Protein AF-A0A3B8SVT4-F1 (afdb_monomer)

Secondary structure (DSSP, 8-state):
--HHHHHHHHHHHHHHHHHHHHHHHHHTSS----SS---S-----------PPPPHHHHHHHHHHHHHHGGGGGG-S-EETTT--HHHHHHHHHTTS-TTT-SEEEHHHHHHHHHHHHS-------EE-SSSTT-EEEEEETTTTEEEE-GGGTT-GGGGS--EEEEEEEEEEEEETTEEEEEEEEEEEE--TTS----EEESSHHHHHHT-SEEEE----TTS-HHHHHHH--HHHHHHHS-GGGS-EEEEEEEE-TTSPEEEEEEEE-

Mean predicted aligned error: 13.4 Å

Nearest PDB structures (foldseek):
  6w3f-assembly2_B  TM=4.777E-01  e=7.513E-02  synthetic construct
  3rob-assembly2_D  TM=5.060E-01  e=7.966E-02  Planctopirus limnophila DSM 3776
  2bng-assembly1_B  TM=4.291E-01  e=3.949E-02  Mycobacterium tuberculosis H37Rv
  2chc-assembly1_A  TM=7.066E-01  e=7.349E-01  Mycobacterium tuberculosis H37Rv
  2bng-assembly1_C-2  TM=3.902E-01  e=6.304E-02  Mycobacterium tuberculosis H37Rv

Solvent-accessible surface area (backbone atoms only — not comparable to full-atom values): 16108 Å² total; per-residue (Å²): 134,62,75,69,58,58,54,52,56,51,53,53,53,53,52,54,50,53,53,58,53,52,57,55,55,59,72,64,63,81,77,71,88,76,83,87,92,82,83,88,78,88,70,84,74,77,79,81,74,76,75,59,85,74,52,69,72,58,50,53,54,50,49,53,51,53,61,61,51,39,59,58,50,76,70,74,65,71,42,39,61,84,71,55,49,65,64,55,50,51,59,47,34,48,78,77,50,67,82,88,76,59,68,52,49,47,47,67,60,42,30,53,47,30,32,60,43,53,69,39,78,74,75,90,63,65,39,66,37,88,84,43,87,97,42,45,38,27,45,49,39,78,90,80,43,29,36,30,59,32,70,92,60,74,70,50,60,71,78,54,53,82,54,49,54,65,52,80,43,81,77,46,71,45,64,63,89,51,38,36,41,36,36,28,36,46,36,19,16,52,49,69,67,97,54,88,59,71,48,53,29,7,48,36,64,67,27,26,75,67,76,35,72,69,74,52,68,58,85,70,58,95,83,56,57,72,73,59,51,52,77,72,52,56,64,66,60,61,51,70,72,56,58,70,91,79,37,43,52,35,36,42,32,31,38,48,47,100,85,74,45,60,25,46,45,34,43,41,71,103

Foldseek 3Di:
DDPVVVVVVVVVVVVVVVVVVVVVVVVVPVPDPDDDDDDDDDPDDPPPQPFDDDDPVVVVQVVVLVQLCLLLQVVVAWDWLVRDDLLSLQLSLQVVVDLPDDLKDALVSSQVVCCQAAVDRHADDFHCQPPDPPDTQWHADPVRRMTGGDVVVPRCHSVSRFRKDKDWDWPDWGDDPQKIKTKIWMWTATQDPPPRDGFWTAQGPVCNVVVHHTQDGQDDDPPDDRVVSVVVDPVNVSVVPDDPVSHWIKMWMWGQDPVRGTYTTIIDTD

Sequence (270 aa):
MNKKGIIITIIIAILCLAIGFGSSYMFLKDNKCTTKECEAKEAGKPSVSNEKEVSETDYEQLLDKINHMSTLEYLNKNFSVNDLSNLDMINFALDFIDEKYDEEFSLDRVNEITKKYFGKEITGEDVPCPECVDVKLFLYDKDKKVFKNNEEHGGHGISGLRKPNIINRIIKIQNDGNKYTVLVKKAFCVLGGHTGYCTAYHKSYDDALNGNNTLFDIELDENEELDEAYEYYHPETEFNIISNDNLNTYTYTFEKNDNNEFIFSSYTFK

pLDDT: mean 78.08, std 19.6, range [29.22, 97.81]

Radius of gyration: 27.78 Å; Cα contacts (8 Å, |Δi|>4): 376; chains: 1; bounding box: 63×52×93 Å

Structure (mmCIF, N/CA/C/O backbone):
data_AF-A0A3B8SVT4-F1
#
_entry.id   AF-A0A3B8SVT4-F1
#
loop_
_atom_site.group_PDB
_atom_site.id
_atom_site.type_symbol
_atom_site.label_atom_id
_atom_site.label_alt_id
_atom_site.label_comp_id
_atom_site.label_asym_id
_atom_site.label_entity_id
_atom_site.label_seq_id
_atom_site.pdbx_PDB_ins_code
_atom_site.Cartn_x
_atom_site.Cartn_y
_atom_site.Cartn_z
_atom_site.occupancy
_atom_site.B_iso_or_equiv
_atom_site.auth_seq_id
_atom_site.auth_comp_id
_atom_site.auth_asym_id
_atom_site.auth_atom_id
_atom_site.pdbx_PDB_model_num
ATOM 1 N N . MET A 1 1 ? 1.837 27.414 68.599 1.00 56.53 1 MET A N 1
ATOM 2 C CA . MET A 1 1 ? 0.603 27.417 67.777 1.00 56.53 1 MET A CA 1
ATOM 3 C C . MET A 1 1 ? -0.601 27.694 68.661 1.00 56.53 1 MET A C 1
ATOM 5 O O . MET A 1 1 ? -0.711 27.114 69.734 1.00 56.53 1 MET A O 1
ATOM 9 N N . ASN A 1 2 ? -1.459 28.627 68.250 1.00 58.41 2 ASN A N 1
ATOM 10 C CA . ASN A 1 2 ? -2.577 29.113 69.057 1.00 58.41 2 ASN A CA 1
ATOM 11 C C . ASN A 1 2 ? -3.697 28.052 69.093 1.00 58.41 2 ASN A C 1
ATOM 13 O O . ASN A 1 2 ? -4.144 27.618 68.032 1.00 58.41 2 ASN A O 1
ATOM 17 N N . LYS A 1 3 ? -4.152 27.622 70.282 1.00 55.16 3 LYS A N 1
ATOM 18 C CA . LYS A 1 3 ? -5.129 26.516 70.448 1.00 55.16 3 LYS A CA 1
ATOM 19 C C . LYS A 1 3 ? -6.422 26.717 69.641 1.00 55.16 3 LYS A C 1
ATOM 21 O O . LYS A 1 3 ? -7.039 25.745 69.225 1.00 55.16 3 LYS A O 1
ATOM 26 N N . LYS A 1 4 ? -6.795 27.971 69.363 1.00 58.41 4 LYS A N 1
ATOM 27 C CA . LYS A 1 4 ? -7.956 28.324 68.530 1.00 58.41 4 LYS A CA 1
ATOM 28 C C . LYS A 1 4 ? -7.768 27.998 67.039 1.00 58.41 4 LYS A C 1
ATOM 30 O O . LYS A 1 4 ? -8.739 27.642 66.386 1.00 58.41 4 LYS A O 1
ATOM 35 N N . GLY A 1 5 ? -6.541 28.063 66.516 1.00 58.62 5 GLY A N 1
ATOM 36 C CA . GLY A 1 5 ? -6.251 27.747 65.111 1.00 58.62 5 GLY A CA 1
ATOM 37 C C . GLY A 1 5 ? -6.378 26.255 64.807 1.00 58.62 5 GLY A C 1
ATOM 38 O O . GLY A 1 5 ? -6.950 25.886 63.792 1.00 58.62 5 GLY A O 1
ATOM 39 N N . ILE A 1 6 ? -5.944 25.400 65.739 1.00 67.81 6 ILE A N 1
ATOM 40 C CA . ILE A 1 6 ? -6.017 23.937 65.597 1.00 67.81 6 ILE A CA 1
ATOM 41 C C . ILE A 1 6 ? -7.478 23.462 65.535 1.00 67.81 6 ILE A C 1
ATOM 43 O O . ILE A 1 6 ? -7.816 22.604 64.727 1.00 67.81 6 ILE A O 1
ATOM 47 N N . ILE A 1 7 ? -8.362 24.058 66.341 1.00 70.00 7 ILE A N 1
ATOM 48 C CA . ILE A 1 7 ? -9.788 23.696 66.371 1.00 70.00 7 ILE A CA 1
ATOM 49 C C . ILE A 1 7 ? -10.476 24.046 65.043 1.00 70.00 7 ILE A C 1
ATOM 51 O O . ILE A 1 7 ? -11.251 23.244 64.529 1.00 70.00 7 ILE A O 1
ATOM 55 N N . ILE A 1 8 ? -10.161 25.202 64.452 1.00 72.56 8 ILE A N 1
ATOM 56 C CA . ILE A 1 8 ? -10.744 25.624 63.169 1.00 72.56 8 ILE A CA 1
ATOM 57 C C . ILE A 1 8 ? -10.289 24.697 62.034 1.00 72.56 8 ILE A C 1
ATOM 59 O O . ILE A 1 8 ? -11.111 24.276 61.224 1.00 72.56 8 ILE A O 1
ATOM 63 N N . THR A 1 9 ? -9.011 24.309 62.009 1.00 70.50 9 THR A N 1
ATOM 64 C CA . THR A 1 9 ? -8.492 23.372 61.001 1.00 70.50 9 THR A CA 1
ATOM 65 C C . THR A 1 9 ? -9.149 21.993 61.103 1.00 70.50 9 THR A C 1
ATOM 67 O O . THR A 1 9 ? -9.484 21.403 60.078 1.00 70.50 9 THR A O 1
ATOM 70 N N . ILE A 1 10 ? -9.406 21.499 62.320 1.00 73.69 10 ILE A N 1
ATOM 71 C CA . ILE A 1 10 ? -10.102 20.219 62.533 1.00 73.69 10 ILE A CA 1
ATOM 72 C C . ILE A 1 10 ? -11.560 20.295 62.054 1.00 73.69 10 ILE A C 1
ATOM 74 O O . ILE A 1 10 ? -12.032 19.372 61.396 1.00 73.69 10 ILE A O 1
ATOM 78 N N . ILE A 1 11 ? -12.266 21.399 62.321 1.00 74.94 11 ILE A N 1
ATOM 79 C CA . ILE A 1 11 ? -13.656 21.585 61.868 1.00 74.94 11 ILE A CA 1
ATOM 80 C C . ILE A 1 11 ? -13.739 21.614 60.335 1.00 74.94 11 ILE A C 1
ATOM 82 O O . ILE A 1 11 ? -14.615 20.968 59.762 1.00 74.94 11 ILE A O 1
ATOM 86 N N . ILE A 1 12 ? -12.805 22.299 59.665 1.00 75.12 12 ILE A N 1
ATOM 87 C CA . ILE A 1 12 ? -12.743 22.342 58.195 1.00 75.12 12 ILE A CA 1
ATOM 88 C C . ILE A 1 12 ? -12.459 20.947 57.620 1.00 75.12 12 ILE A C 1
ATOM 90 O O . ILE A 1 12 ? -13.123 20.534 56.672 1.00 75.12 12 ILE A O 1
ATOM 94 N N . ALA A 1 13 ? -11.543 20.182 58.222 1.00 72.19 13 ALA A N 1
ATOM 95 C CA . ALA A 1 13 ? -11.241 18.821 57.777 1.00 72.19 13 ALA A CA 1
ATOM 96 C C . ALA A 1 13 ? -12.452 17.874 57.904 1.00 72.19 13 ALA A C 1
ATOM 98 O O . ALA A 1 13 ? -12.717 17.090 56.992 1.00 72.19 13 ALA A O 1
ATOM 99 N N . ILE A 1 14 ? -13.225 17.979 58.992 1.00 75.31 14 ILE A N 1
ATOM 100 C CA . ILE A 1 14 ? -14.449 17.182 59.193 1.00 75.31 14 ILE A CA 1
ATOM 101 C C . ILE A 1 14 ? -15.530 17.562 58.167 1.00 75.31 14 ILE A C 1
ATOM 103 O O . ILE A 1 14 ? -16.188 16.677 57.620 1.00 75.31 14 ILE A O 1
ATOM 107 N N . LEU A 1 15 ? -15.687 18.853 57.856 1.00 71.56 15 LEU A N 1
ATOM 108 C CA . LEU A 1 15 ? -16.622 19.331 56.829 1.00 71.56 15 LEU A CA 1
ATOM 109 C C . LEU A 1 15 ? -16.249 18.835 55.424 1.00 71.56 15 LEU A C 1
ATOM 111 O O . LEU A 1 15 ? -17.123 18.363 54.699 1.00 71.56 15 LEU A O 1
ATOM 115 N N . CYS A 1 16 ? -14.965 18.863 55.055 1.00 70.50 16 CYS A N 1
ATOM 116 C CA . CYS A 1 16 ? -14.503 18.343 53.764 1.00 70.50 16 CYS A CA 1
ATOM 117 C C . CYS A 1 16 ? -14.720 16.825 53.635 1.00 70.50 16 CYS A C 1
ATOM 119 O O . CYS A 1 16 ? -15.135 16.353 52.577 1.00 70.50 16 CYS A O 1
ATOM 121 N N . LEU A 1 17 ? -14.510 16.062 54.716 1.00 66.94 17 LEU A N 1
ATOM 122 C CA . LEU A 1 17 ? -14.791 14.623 54.734 1.00 66.94 17 LEU A CA 1
ATOM 123 C C . LEU A 1 17 ? -16.296 14.334 54.608 1.00 66.94 17 LEU A C 1
ATOM 125 O O . LEU A 1 17 ? -16.682 13.453 53.843 1.00 66.94 17 LEU A O 1
ATOM 129 N N . ALA A 1 18 ? -17.160 15.100 55.281 1.00 65.06 18 ALA A N 1
ATOM 130 C CA . ALA A 1 18 ? -18.611 14.928 55.181 1.00 65.06 18 ALA A CA 1
ATOM 131 C C . ALA A 1 18 ? -19.148 15.201 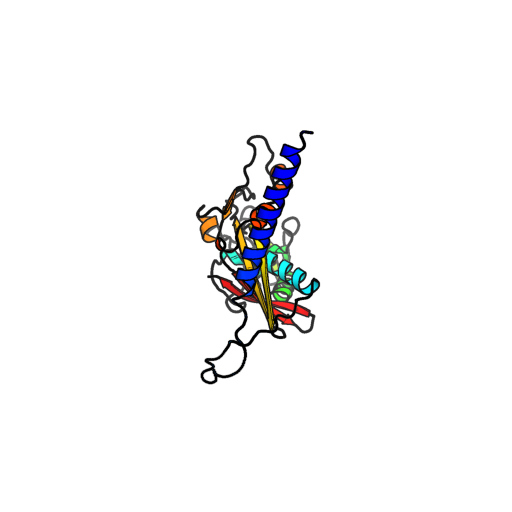53.761 1.00 65.06 18 ALA A C 1
ATOM 133 O O . ALA A 1 18 ? -20.024 14.477 53.285 1.00 65.06 18 ALA A O 1
ATOM 134 N N . ILE A 1 19 ? -18.589 16.195 53.058 1.00 62.44 19 ILE A N 1
ATOM 135 C CA . ILE A 1 19 ? -18.958 16.506 51.667 1.00 62.44 19 ILE A CA 1
ATOM 136 C C . ILE A 1 19 ? -18.479 15.398 50.712 1.00 62.44 19 ILE A C 1
ATOM 138 O O . ILE A 1 19 ? -19.246 14.986 49.844 1.00 62.44 19 ILE A O 1
ATOM 142 N N . GLY A 1 20 ? -17.270 14.853 50.910 1.00 55.62 20 GLY A N 1
ATOM 143 C CA . GLY A 1 20 ? -16.737 13.748 50.096 1.00 55.62 20 GLY A CA 1
ATOM 144 C C . GLY A 1 20 ? -17.499 12.423 50.251 1.00 55.62 20 GLY A C 1
ATOM 145 O O . GLY A 1 20 ? -17.712 11.702 49.272 1.00 55.62 20 GLY A O 1
ATOM 146 N N . PHE A 1 21 ? -17.978 12.109 51.461 1.00 54.84 21 PHE A N 1
ATOM 147 C CA . PHE A 1 21 ? -18.832 10.934 51.683 1.00 54.84 21 PHE A CA 1
ATOM 148 C C . PHE A 1 21 ? -20.260 11.131 51.141 1.00 54.84 21 PHE A C 1
ATOM 150 O O . PHE A 1 21 ? -20.857 10.174 50.646 1.00 54.84 21 PHE A O 1
ATOM 157 N N . GLY A 1 22 ? -20.800 12.356 51.172 1.00 50.94 22 GLY A N 1
ATOM 158 C CA . GLY A 1 22 ? -22.134 12.668 50.642 1.00 50.94 22 GLY A CA 1
ATOM 159 C C . GLY A 1 22 ? -22.242 12.543 49.117 1.00 50.94 22 GLY A C 1
ATOM 160 O O . GLY A 1 22 ? -23.213 11.973 48.616 1.00 50.94 22 GLY A O 1
ATOM 161 N N . SER A 1 23 ? -21.231 13.004 48.374 1.00 50.69 23 SER A N 1
ATOM 162 C CA . SER A 1 23 ? -21.189 12.895 46.906 1.00 50.69 23 SER A CA 1
ATOM 163 C C . SER A 1 23 ? -20.940 11.461 46.422 1.00 50.69 23 SER A C 1
ATOM 165 O O . SER A 1 23 ? -21.530 11.039 45.427 1.00 50.69 23 SER A O 1
ATOM 167 N N . SER A 1 24 ? -20.173 10.668 47.176 1.00 49.00 24 SER A N 1
ATOM 168 C CA . SER A 1 24 ? -19.961 9.239 46.890 1.00 49.00 24 SER A CA 1
ATOM 169 C C . SER A 1 24 ? -21.221 8.391 47.136 1.00 49.00 24 SER A C 1
ATOM 171 O O . SER A 1 24 ? -21.470 7.422 46.419 1.00 49.00 24 SER A O 1
ATOM 173 N N . TYR A 1 25 ? -22.059 8.763 48.114 1.00 47.91 25 TYR A N 1
ATOM 174 C CA . TYR A 1 25 ? -23.310 8.049 48.404 1.00 47.91 25 TYR A CA 1
ATOM 175 C C . TYR A 1 25 ? -24.417 8.336 47.375 1.00 47.91 25 TYR A C 1
ATOM 177 O O . TYR A 1 25 ? -25.255 7.468 47.132 1.00 47.91 25 TYR A O 1
ATOM 185 N N . MET A 1 26 ? -24.420 9.514 46.733 1.00 45.81 26 MET A N 1
ATOM 186 C CA . MET A 1 26 ? -25.363 9.807 45.643 1.00 45.81 26 MET A CA 1
ATOM 187 C C . MET A 1 26 ? -24.977 9.136 44.317 1.00 45.81 26 MET A C 1
ATOM 189 O O . MET A 1 26 ? -25.870 8.687 43.609 1.00 45.81 26 MET A O 1
ATOM 193 N N . PHE A 1 27 ? -23.686 8.936 44.026 1.00 47.69 27 PHE A N 1
ATOM 194 C CA . PHE A 1 27 ? -23.257 8.197 42.825 1.00 47.69 27 PHE A CA 1
ATOM 195 C C . PHE A 1 27 ? -23.479 6.675 42.905 1.00 47.69 27 PHE A C 1
ATOM 197 O O . PHE A 1 27 ? -23.570 6.007 41.878 1.00 47.69 27 PHE A O 1
ATOM 204 N N . LEU A 1 28 ? -23.617 6.113 44.110 1.00 44.88 28 LEU A N 1
ATOM 205 C CA . LEU A 1 28 ? -23.892 4.683 44.314 1.00 44.88 28 LEU A CA 1
ATOM 206 C C . LEU A 1 28 ?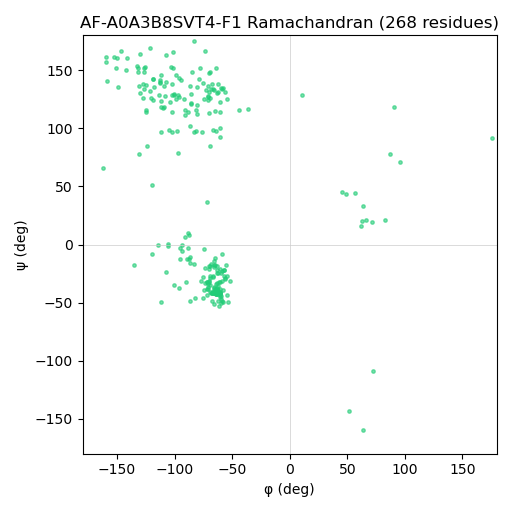 -25.389 4.349 44.460 1.00 44.88 28 LEU A C 1
ATOM 208 O O . LEU A 1 28 ? -25.733 3.174 44.614 1.00 44.88 28 LEU A O 1
ATOM 212 N N . LYS A 1 29 ? -26.291 5.342 44.407 1.00 41.81 29 LYS A N 1
ATOM 213 C CA . LYS A 1 29 ? -27.736 5.122 44.605 1.00 41.81 29 LYS A CA 1
ATOM 214 C C . LYS A 1 29 ? -28.546 4.941 43.313 1.00 41.81 29 LYS A C 1
ATOM 216 O O . LYS A 1 29 ? -29.651 4.415 43.400 1.00 41.81 29 LYS A O 1
ATOM 221 N N . ASP A 1 30 ? -27.977 5.233 42.143 1.00 39.78 30 ASP A N 1
ATOM 222 C CA . ASP A 1 30 ? -28.659 5.058 40.845 1.00 39.78 30 ASP A CA 1
ATOM 223 C C . ASP A 1 30 ? -28.434 3.686 40.178 1.00 39.78 30 ASP A C 1
ATOM 225 O O . ASP A 1 30 ? -28.930 3.439 39.084 1.00 39.78 30 ASP A O 1
ATOM 229 N N . ASN A 1 31 ? -27.773 2.736 40.852 1.00 42.00 31 ASN A N 1
ATOM 230 C CA . ASN A 1 31 ? -27.542 1.381 40.327 1.00 42.00 31 ASN A CA 1
ATOM 231 C C . ASN A 1 31 ? -28.164 0.270 41.188 1.00 42.00 31 ASN A C 1
ATOM 233 O O . ASN A 1 31 ? -27.525 -0.724 41.535 1.00 42.00 31 ASN A O 1
ATOM 237 N N . LYS A 1 32 ? -29.454 0.405 41.515 1.00 35.91 32 LYS A N 1
ATOM 238 C CA . LYS A 1 32 ? -30.266 -0.726 41.994 1.00 35.91 32 LYS A CA 1
ATOM 239 C C . LYS A 1 32 ? -31.590 -0.819 41.245 1.00 35.91 32 LYS A C 1
ATOM 241 O O . LYS A 1 32 ? -32.645 -0.491 41.774 1.00 35.91 32 LYS A O 1
ATOM 246 N N . CYS A 1 33 ? -31.527 -1.352 40.027 1.00 31.84 33 CYS A N 1
ATOM 247 C CA . CYS A 1 33 ? -32.665 -2.044 39.438 1.00 31.84 33 CYS A CA 1
ATOM 248 C C . CYS A 1 33 ? -32.761 -3.429 40.103 1.00 31.84 33 CYS A C 1
ATOM 250 O O . CYS A 1 33 ? -32.018 -4.356 39.781 1.00 31.84 33 CYS A O 1
ATOM 252 N N . THR A 1 34 ? -33.612 -3.541 41.120 1.00 35.94 34 THR A N 1
ATOM 253 C CA . THR A 1 34 ? -33.954 -4.811 41.766 1.00 35.94 34 THR A CA 1
ATOM 254 C C . THR A 1 34 ? -34.994 -5.559 40.938 1.00 35.94 34 THR A C 1
ATOM 256 O O . THR A 1 34 ? -36.132 -5.127 40.832 1.00 35.94 34 THR A O 1
ATOM 259 N N . THR A 1 35 ? -34.553 -6.680 40.370 1.00 41.66 35 THR A N 1
ATOM 260 C CA . THR A 1 35 ? -35.272 -7.927 40.052 1.00 41.66 35 THR A CA 1
ATOM 261 C C . THR A 1 35 ? -36.807 -7.972 40.151 1.00 41.66 35 THR A C 1
ATOM 263 O O . THR A 1 35 ? -37.360 -7.839 41.242 1.00 41.66 35 THR A O 1
ATOM 266 N N . LYS A 1 36 ? -37.383 -8.464 39.038 1.00 43.16 36 LYS A N 1
ATOM 267 C CA . LYS A 1 36 ? -38.742 -8.982 38.759 1.00 43.16 36 LYS A CA 1
ATOM 268 C C . LYS A 1 36 ? -39.764 -7.943 38.277 1.00 43.16 36 LYS A C 1
ATOM 270 O O . LYS A 1 36 ? -40.124 -7.052 39.022 1.00 43.16 36 LYS A O 1
ATOM 275 N N . GLU A 1 37 ? -40.255 -8.179 37.052 1.00 36.03 37 GLU A N 1
ATOM 276 C CA . GLU A 1 37 ? -41.288 -7.445 36.286 1.00 36.03 37 GLU A CA 1
ATOM 277 C C . GLU A 1 37 ? -40.774 -6.399 35.287 1.00 36.03 37 GLU A C 1
ATOM 279 O O . GLU A 1 37 ? -40.951 -5.203 35.462 1.00 36.03 37 GLU A O 1
ATOM 284 N N . CYS A 1 38 ? -40.172 -6.882 34.196 1.00 34.75 38 CYS A N 1
ATOM 285 C CA . CYS A 1 38 ? -40.200 -6.265 32.861 1.00 34.75 38 CYS A CA 1
ATOM 286 C C . CYS A 1 38 ? -39.781 -7.342 31.845 1.00 34.75 38 CYS A C 1
ATOM 288 O O . CYS A 1 38 ? -38.710 -7.288 31.246 1.00 34.75 38 CYS A O 1
ATOM 290 N N . GLU A 1 39 ? -40.602 -8.383 31.702 1.00 35.53 39 GLU A N 1
ATOM 291 C CA . GLU A 1 39 ? -40.574 -9.196 30.486 1.00 35.53 39 GLU A CA 1
ATOM 292 C C . GLU A 1 39 ? -41.312 -8.449 29.362 1.00 35.53 39 GLU A C 1
ATOM 294 O O . GLU A 1 39 ? -42.255 -7.701 29.616 1.00 35.53 39 GLU A O 1
ATOM 299 N N . ALA A 1 40 ? -40.890 -8.730 28.126 1.00 35.53 40 ALA A N 1
ATOM 300 C CA . ALA A 1 40 ? -41.459 -8.319 26.838 1.00 35.53 40 ALA A CA 1
ATOM 301 C C . ALA A 1 40 ? -41.014 -6.959 26.255 1.00 35.53 40 ALA A C 1
ATOM 303 O O . ALA A 1 40 ? -41.781 -6.001 26.178 1.00 35.53 40 ALA A O 1
ATOM 304 N N . LYS A 1 41 ? -39.810 -6.935 25.667 1.00 35.91 41 LYS A N 1
ATOM 305 C CA . LYS A 1 41 ? -39.608 -7.035 24.200 1.00 35.91 41 LYS A CA 1
ATOM 306 C C . LYS A 1 41 ? -38.116 -6.866 23.885 1.00 35.91 41 LYS A C 1
ATOM 308 O O . LYS A 1 41 ? -37.631 -5.756 23.687 1.00 35.91 41 LYS A O 1
ATOM 313 N N . GLU A 1 42 ? -37.393 -7.983 23.833 1.00 32.56 42 GLU A N 1
ATOM 314 C CA . GLU A 1 42 ? -36.059 -8.031 23.232 1.00 32.56 42 GLU A CA 1
ATOM 315 C C . GLU A 1 42 ? -36.181 -7.779 21.722 1.00 32.56 42 GLU A C 1
ATOM 317 O O . GLU A 1 42 ? -36.521 -8.665 20.941 1.00 32.56 42 GLU A O 1
ATOM 322 N N . ALA A 1 43 ? -35.925 -6.538 21.312 1.00 31.55 43 ALA A N 1
ATOM 323 C CA . ALA A 1 43 ? -35.356 -6.269 20.002 1.00 31.55 43 ALA A CA 1
ATOM 324 C C . ALA A 1 43 ? -33.886 -6.709 20.049 1.00 31.55 43 ALA A C 1
ATOM 326 O O . ALA A 1 43 ? -33.190 -6.423 21.025 1.00 31.55 43 ALA A O 1
ATOM 327 N N . GLY A 1 44 ? -33.450 -7.448 19.027 1.00 31.36 44 GLY A N 1
ATOM 328 C CA . GLY A 1 44 ? -32.162 -8.134 18.976 1.00 31.36 44 GLY A CA 1
ATOM 329 C C . GLY A 1 44 ? -30.992 -7.290 19.479 1.00 31.36 44 GLY A C 1
ATOM 330 O O . GLY A 1 44 ? -30.622 -6.287 18.870 1.00 31.36 44 GLY A O 1
ATOM 331 N N . LYS A 1 45 ? -30.381 -7.737 20.580 1.00 29.22 45 LYS A N 1
ATOM 332 C CA . LYS A 1 45 ? -29.024 -7.326 20.938 1.00 29.22 45 LYS A CA 1
ATOM 333 C C . LYS A 1 45 ? -28.079 -7.830 19.843 1.00 29.22 45 LYS A C 1
ATOM 335 O O . LYS A 1 45 ? -28.150 -9.015 19.509 1.00 29.22 45 LYS A O 1
ATOM 340 N N . PRO A 1 46 ? -27.193 -6.984 19.291 1.00 32.19 46 PRO A N 1
ATOM 341 C CA . PRO A 1 46 ? -26.123 -7.477 18.448 1.00 32.19 46 PRO A CA 1
ATOM 342 C C . PRO A 1 46 ? -25.282 -8.457 19.266 1.00 32.19 46 PRO A C 1
ATOM 344 O O . PRO A 1 46 ? -24.958 -8.206 20.429 1.00 32.19 46 PRO A O 1
ATOM 347 N N . SER A 1 47 ? -24.991 -9.593 18.636 1.00 29.34 47 SER A N 1
ATOM 348 C CA . SER A 1 47 ? -23.989 -10.568 19.049 1.00 29.34 47 SER A CA 1
ATOM 349 C C . SER A 1 47 ? -22.784 -9.851 19.656 1.00 29.34 47 SER A C 1
ATOM 351 O O . SER A 1 47 ? -22.101 -9.097 18.964 1.00 29.34 47 SER A O 1
ATOM 353 N N . VAL A 1 48 ? -22.529 -10.098 20.941 1.00 30.36 48 VAL A N 1
ATOM 354 C CA . VAL A 1 48 ? -21.254 -9.779 21.580 1.00 30.36 48 VAL A CA 1
ATOM 355 C C . VAL A 1 48 ? -20.204 -10.581 20.819 1.00 30.36 48 VAL A C 1
ATOM 357 O O . VAL A 1 48 ? -20.091 -11.791 21.007 1.00 30.36 48 VAL A O 1
ATOM 360 N N . SER A 1 49 ? -19.489 -9.936 19.894 1.00 36.34 49 SER A N 1
ATOM 361 C CA . SER A 1 49 ? -18.286 -10.528 19.326 1.00 36.34 49 SER A CA 1
ATOM 362 C C . SER A 1 49 ? -17.334 -10.741 20.493 1.00 36.34 49 SER A C 1
ATOM 364 O O . SER A 1 49 ? -16.918 -9.772 21.127 1.00 36.34 49 SER A O 1
ATOM 366 N N . ASN A 1 50 ? -17.033 -11.999 20.806 1.00 34.03 50 ASN A N 1
ATOM 367 C CA . ASN A 1 50 ? -15.905 -12.338 21.659 1.00 34.03 50 ASN A CA 1
ATOM 368 C C . ASN A 1 50 ? -14.649 -11.809 20.960 1.00 34.03 50 ASN A C 1
ATOM 370 O O . ASN A 1 50 ? -14.092 -12.481 20.095 1.00 34.03 50 ASN A O 1
ATOM 374 N N . GLU A 1 51 ? -14.244 -10.584 21.287 1.00 49.53 51 GLU A N 1
ATOM 375 C CA . GLU A 1 51 ? -12.946 -10.048 20.902 1.00 49.53 51 GLU A CA 1
ATOM 376 C C . GLU A 1 51 ? -11.897 -10.898 21.607 1.00 49.53 51 GLU A C 1
ATOM 378 O O . GLU A 1 51 ? -11.638 -10.748 22.799 1.00 49.53 51 GLU A O 1
ATOM 383 N N . LYS A 1 52 ? -11.354 -11.876 20.881 1.00 57.84 52 LYS A N 1
ATOM 384 C CA . LYS A 1 52 ? -10.131 -12.542 21.300 1.00 57.84 52 LYS A CA 1
ATOM 385 C C . LYS A 1 52 ? -9.002 -11.534 21.158 1.00 57.84 52 LYS A C 1
ATOM 387 O O . LYS A 1 52 ? -8.815 -10.970 20.081 1.00 57.84 52 LYS A O 1
ATOM 392 N N . GLU A 1 53 ? -8.271 -11.337 22.245 1.00 70.75 53 GLU A N 1
ATOM 393 C CA . GLU A 1 53 ? -6.996 -10.635 22.232 1.00 70.75 53 GLU A CA 1
ATOM 394 C C . GLU A 1 53 ? -6.082 -11.303 21.193 1.00 70.75 53 GLU A C 1
ATOM 396 O O . GLU A 1 53 ? -5.930 -12.529 21.168 1.00 70.75 53 GLU A O 1
ATOM 401 N N . VAL A 1 54 ? -5.575 -10.501 20.260 1.00 84.19 54 VAL A N 1
ATOM 402 C CA . VAL A 1 54 ? -4.685 -10.955 19.187 1.00 84.19 54 VAL A CA 1
ATOM 403 C C . VAL A 1 54 ? -3.284 -11.117 19.773 1.00 84.19 54 VAL A C 1
ATOM 405 O O . VAL A 1 54 ? -2.895 -10.341 20.641 1.00 84.19 54 VAL A O 1
ATOM 408 N N . SER A 1 55 ? -2.531 -12.132 19.343 1.00 88.62 55 SER A N 1
ATOM 409 C CA . SER A 1 55 ? -1.158 -12.313 19.826 1.00 88.62 55 SER A CA 1
ATOM 410 C C . SER A 1 55 ? -0.267 -11.143 19.400 1.00 88.62 55 SER A C 1
ATOM 412 O O . SER A 1 55 ? -0.476 -10.549 18.344 1.00 88.62 55 SER A O 1
ATOM 414 N N . GLU A 1 56 ? 0.768 -10.852 20.189 1.00 90.25 56 GLU A N 1
ATOM 415 C CA . GLU A 1 56 ? 1.782 -9.836 19.864 1.00 90.25 56 GLU A CA 1
ATOM 416 C C . GLU A 1 56 ? 2.411 -10.088 18.484 1.00 90.25 56 GLU A C 1
ATOM 418 O O . GLU A 1 56 ? 2.468 -9.195 17.649 1.00 90.25 56 GLU A O 1
ATOM 423 N N . THR A 1 57 ? 2.734 -11.347 18.178 1.00 91.88 57 THR A N 1
ATOM 424 C CA . THR A 1 57 ? 3.251 -11.755 16.864 1.00 91.88 57 THR A CA 1
ATOM 425 C C . THR A 1 57 ? 2.283 -11.477 15.710 1.00 91.88 57 THR A C 1
ATOM 427 O O . THR A 1 57 ? 2.715 -11.104 14.621 1.00 91.88 57 THR A O 1
ATOM 430 N N . ASP A 1 58 ? 0.976 -11.676 15.912 1.00 93.31 58 ASP A N 1
ATOM 431 C CA . ASP A 1 58 ? -0.023 -11.366 14.884 1.00 93.31 58 ASP A CA 1
ATOM 432 C C . ASP A 1 58 ? -0.172 -9.845 14.727 1.00 93.31 58 ASP A C 1
ATOM 434 O O . ASP A 1 58 ? -0.304 -9.354 13.607 1.00 93.31 58 ASP A O 1
ATOM 438 N N . TYR A 1 59 ? -0.114 -9.096 15.832 1.00 92.69 59 TYR A N 1
ATOM 439 C CA . TYR A 1 59 ? -0.139 -7.635 15.823 1.00 92.69 59 TYR A CA 1
ATOM 440 C C . TYR A 1 59 ? 1.041 -7.054 15.032 1.00 92.69 59 TYR A C 1
ATOM 442 O O . TYR A 1 59 ? 0.824 -6.244 14.134 1.00 92.69 59 TYR A O 1
ATOM 450 N N . GLU A 1 60 ? 2.268 -7.500 15.314 1.00 93.00 60 GLU A N 1
ATOM 451 C CA . GLU A 1 60 ? 3.485 -7.033 14.638 1.00 93.00 60 GLU A CA 1
ATOM 452 C C . GLU A 1 60 ? 3.449 -7.315 13.132 1.00 93.00 60 GLU A C 1
ATOM 454 O O . GLU A 1 60 ? 3.725 -6.425 12.331 1.00 93.00 60 GLU A O 1
ATOM 459 N N . GLN A 1 61 ? 3.034 -8.519 12.724 1.00 94.06 61 GLN A N 1
ATOM 460 C CA . GLN A 1 61 ? 2.910 -8.865 11.304 1.00 94.06 61 GLN A CA 1
ATOM 461 C C . GLN A 1 61 ? 1.837 -8.049 10.579 1.00 94.06 61 GLN A C 1
ATOM 463 O O . GLN A 1 61 ? 2.006 -7.692 9.411 1.00 94.06 61 GLN A O 1
ATOM 468 N N . LEU A 1 62 ? 0.708 -7.780 11.239 1.00 95.56 62 LEU A N 1
ATOM 469 C CA . LEU A 1 62 ? -0.347 -6.944 10.672 1.00 95.56 62 LEU A CA 1
ATOM 470 C C . LEU A 1 62 ? 0.117 -5.492 10.545 1.00 95.56 62 LEU A C 1
ATOM 472 O O . LEU A 1 62 ? -0.146 -4.873 9.516 1.00 95.56 62 LEU A O 1
ATOM 476 N N . LEU A 1 63 ? 0.824 -4.965 11.549 1.00 93.94 63 LEU A N 1
ATOM 477 C CA . LEU A 1 63 ? 1.398 -3.621 11.512 1.00 93.94 63 LEU A CA 1
ATOM 478 C C . LEU A 1 63 ? 2.424 -3.481 10.382 1.00 93.94 63 LEU A C 1
ATOM 480 O O . LEU A 1 63 ? 2.303 -2.558 9.580 1.00 93.94 63 LEU A O 1
ATOM 484 N N . ASP A 1 64 ? 3.360 -4.425 10.267 1.00 92.94 64 ASP A N 1
ATOM 485 C CA . ASP A 1 64 ? 4.337 -4.494 9.173 1.00 92.94 64 ASP A CA 1
ATOM 486 C C . ASP A 1 64 ? 3.643 -4.465 7.803 1.00 92.94 64 ASP A C 1
ATOM 488 O O . ASP A 1 64 ? 3.923 -3.620 6.950 1.00 92.94 64 ASP A O 1
ATOM 492 N N . LYS A 1 65 ? 2.629 -5.318 7.614 1.00 94.25 65 LYS A N 1
ATOM 493 C CA . LYS A 1 65 ? 1.860 -5.350 6.366 1.00 94.25 65 LYS A CA 1
ATOM 494 C C . LYS A 1 65 ? 1.130 -4.046 6.083 1.00 94.25 65 LYS A C 1
ATOM 496 O O . LYS A 1 65 ? 1.129 -3.603 4.940 1.00 94.25 65 LYS A O 1
ATOM 501 N N . ILE A 1 66 ? 0.510 -3.433 7.087 1.00 94.88 66 ILE A N 1
ATOM 502 C CA . ILE A 1 66 ? -0.190 -2.150 6.940 1.00 94.88 66 ILE A CA 1
ATOM 503 C C . ILE A 1 66 ? 0.786 -1.035 6.556 1.00 94.88 66 ILE A C 1
ATOM 505 O O . ILE A 1 66 ? 0.457 -0.231 5.683 1.00 94.88 66 ILE A O 1
ATOM 509 N N . ASN A 1 67 ? 1.978 -1.012 7.156 1.00 90.19 67 ASN A N 1
ATOM 510 C CA . ASN A 1 67 ? 3.016 -0.039 6.831 1.00 90.19 67 ASN A CA 1
ATOM 511 C C . ASN A 1 67 ? 3.444 -0.152 5.367 1.00 90.19 67 ASN A C 1
ATOM 513 O O . ASN A 1 67 ? 3.497 0.863 4.684 1.00 90.19 67 ASN A O 1
ATOM 517 N N . HIS A 1 68 ? 3.623 -1.364 4.844 1.00 89.50 68 HIS A N 1
ATOM 518 C CA . HIS A 1 68 ? 3.940 -1.560 3.426 1.00 89.50 68 HIS A CA 1
ATOM 519 C C . HIS A 1 68 ? 2.771 -1.270 2.475 1.00 89.50 68 HIS A C 1
ATOM 521 O O . HIS A 1 68 ? 2.965 -0.776 1.367 1.00 89.50 68 HIS A O 1
ATOM 527 N N . MET A 1 69 ? 1.529 -1.543 2.890 1.00 90.12 69 MET A N 1
ATOM 528 C CA . MET A 1 69 ? 0.341 -1.232 2.081 1.00 90.12 69 MET A CA 1
ATOM 529 C C . MET A 1 69 ? 0.135 0.274 1.862 1.00 90.12 69 MET A C 1
ATOM 531 O O . MET A 1 69 ? -0.674 0.646 1.010 1.00 90.12 69 MET A O 1
ATOM 535 N N . SER A 1 70 ? 0.860 1.134 2.587 1.00 80.56 70 SER A N 1
ATOM 536 C CA . SER A 1 70 ? 0.880 2.586 2.370 1.00 80.56 70 SER A CA 1
ATOM 537 C C . SER A 1 70 ? 1.179 2.964 0.913 1.00 80.56 70 SER A C 1
ATOM 539 O O . SER A 1 70 ? 0.595 3.913 0.396 1.00 80.56 70 SER A O 1
ATOM 541 N N . THR A 1 71 ? 1.975 2.163 0.201 1.00 81.25 71 THR A N 1
ATOM 542 C CA . THR A 1 71 ? 2.313 2.379 -1.213 1.00 81.25 71 THR A CA 1
ATOM 543 C C . THR A 1 71 ? 1.113 2.270 -2.154 1.00 81.25 71 THR A C 1
ATOM 545 O O . THR A 1 71 ? 1.185 2.760 -3.271 1.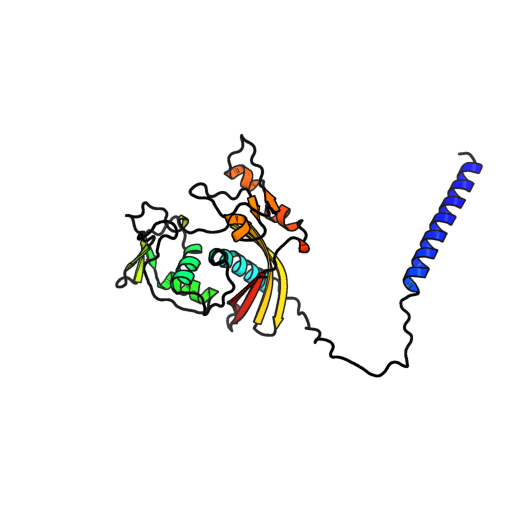00 81.25 71 THR A O 1
ATOM 548 N N . LEU A 1 72 ? -0.013 1.676 -1.745 1.00 88.62 72 LEU A N 1
ATOM 549 C CA . LEU A 1 72 ? -1.245 1.638 -2.550 1.00 88.62 72 LEU A CA 1
ATOM 550 C C . LEU A 1 72 ? -2.233 2.761 -2.200 1.00 88.62 72 LEU A C 1
ATOM 552 O O . LEU A 1 72 ? -3.268 2.902 -2.848 1.00 88.62 72 LEU A O 1
ATOM 556 N N . GLU A 1 73 ? -1.925 3.584 -1.199 1.00 87.19 73 GLU A N 1
ATOM 557 C CA . GLU A 1 73 ? -2.819 4.645 -0.722 1.00 87.19 73 GLU A CA 1
ATOM 558 C C . GLU A 1 73 ? -2.966 5.799 -1.716 1.00 87.19 73 GLU A C 1
ATOM 560 O O . GLU A 1 73 ? -3.988 6.483 -1.710 1.00 87.19 73 GLU A O 1
ATOM 565 N N . TYR A 1 74 ? -2.013 5.964 -2.641 1.00 81.88 74 TYR A N 1
ATOM 566 C CA . TYR A 1 74 ? -2.136 6.944 -3.726 1.00 81.88 74 TYR A CA 1
ATOM 567 C C . TYR A 1 74 ? -3.343 6.682 -4.636 1.00 81.88 74 TYR A C 1
ATOM 569 O O . TYR A 1 74 ? -3.803 7.593 -5.325 1.00 81.88 74 TYR A O 1
ATOM 577 N N . LEU A 1 75 ? -3.868 5.447 -4.649 1.00 86.50 75 LEU A N 1
ATOM 578 C CA . LEU A 1 75 ? -5.080 5.106 -5.393 1.00 86.50 75 LEU A CA 1
ATOM 579 C C . LEU A 1 75 ? -6.300 5.877 -4.882 1.00 86.50 75 LEU A C 1
ATOM 581 O O . LEU A 1 75 ? -7.265 6.026 -5.633 1.00 86.50 75 LEU A O 1
ATOM 585 N N . ASN A 1 76 ? -6.265 6.309 -3.614 1.00 88.81 76 ASN A N 1
ATOM 586 C CA . ASN A 1 76 ? -7.280 7.123 -2.954 1.00 88.81 76 ASN A CA 1
ATOM 587 C C . ASN A 1 76 ? -8.720 6.639 -3.210 1.00 88.81 76 ASN A C 1
ATOM 589 O O . ASN A 1 76 ? -9.635 7.388 -3.552 1.00 88.81 76 ASN A O 1
ATOM 593 N N . LYS A 1 77 ? -8.920 5.326 -3.097 1.00 92.62 77 LYS A N 1
ATOM 594 C CA . LYS A 1 77 ? -10.217 4.673 -3.288 1.00 92.62 77 LYS A CA 1
ATOM 595 C C . LYS A 1 77 ? -10.312 3.426 -2.424 1.00 92.62 77 LYS A C 1
ATOM 597 O O . LYS A 1 77 ? -9.303 2.856 -2.024 1.00 92.62 77 LYS A O 1
ATOM 602 N N . ASN A 1 78 ? -11.535 2.967 -2.190 1.00 95.69 78 ASN A N 1
ATOM 603 C CA . ASN A 1 78 ? -11.765 1.636 -1.638 1.00 95.69 78 ASN A CA 1
ATOM 604 C C . ASN A 1 78 ? -11.418 0.582 -2.697 1.00 95.69 78 ASN A C 1
ATOM 606 O O . ASN A 1 78 ? -11.805 0.734 -3.858 1.00 95.69 78 ASN A O 1
ATOM 610 N N . PHE A 1 79 ? -10.726 -0.487 -2.305 1.00 95.94 79 PHE A N 1
ATOM 611 C CA . PHE A 1 79 ? -10.376 -1.576 -3.218 1.00 95.94 79 PHE A CA 1
ATOM 612 C C . PHE A 1 79 ? -10.257 -2.919 -2.498 1.00 95.94 79 PHE A C 1
ATOM 614 O O . PHE A 1 79 ? -9.914 -3.008 -1.319 1.00 95.94 79 PHE A O 1
ATOM 621 N N . SER A 1 80 ? -10.525 -3.989 -3.235 1.00 96.88 80 SER A N 1
ATOM 622 C CA . SER A 1 80 ? -10.137 -5.350 -2.891 1.00 96.88 80 SER A CA 1
ATOM 623 C C . SER A 1 80 ? -8.902 -5.773 -3.681 1.00 96.88 80 SER A C 1
ATOM 625 O O . SER A 1 80 ? -8.557 -5.180 -4.702 1.00 96.88 80 SER A O 1
ATOM 627 N N . VAL A 1 81 ? -8.265 -6.862 -3.260 1.00 95.56 81 VAL A N 1
ATOM 628 C CA . VAL A 1 81 ? -7.152 -7.482 -3.994 1.00 95.56 81 VAL A CA 1
ATOM 629 C C . VAL A 1 81 ? -7.527 -7.879 -5.431 1.00 95.56 81 VAL A C 1
ATOM 631 O O . VAL A 1 81 ? -6.658 -8.049 -6.284 1.00 95.56 81 VAL A O 1
ATOM 634 N N . ASN A 1 82 ? -8.819 -8.057 -5.725 1.00 95.81 82 ASN A N 1
ATOM 635 C CA . ASN A 1 82 ? -9.319 -8.359 -7.068 1.00 95.81 82 ASN A CA 1
ATOM 636 C C . ASN A 1 82 ? -9.503 -7.120 -7.946 1.00 95.81 82 ASN A C 1
ATOM 638 O O . ASN A 1 82 ? -9.568 -7.273 -9.161 1.00 95.81 82 ASN A O 1
ATOM 642 N N . ASP A 1 83 ? -9.536 -5.931 -7.348 1.00 96.56 83 ASP A N 1
ATOM 643 C CA . ASP A 1 83 ? -9.638 -4.661 -8.070 1.00 96.56 83 ASP A CA 1
ATOM 644 C C . ASP A 1 83 ? -8.261 -4.088 -8.438 1.00 96.56 83 ASP A C 1
ATOM 646 O O . ASP A 1 83 ? -8.181 -3.147 -9.228 1.00 96.56 83 ASP A O 1
ATOM 650 N N . LEU A 1 84 ? -7.185 -4.635 -7.858 1.00 94.81 84 LEU A N 1
ATOM 651 C CA . LEU A 1 84 ? -5.811 -4.242 -8.157 1.00 94.81 84 LEU A CA 1
ATOM 652 C C . LEU A 1 84 ? -5.411 -4.723 -9.552 1.00 94.81 84 LEU A C 1
ATOM 654 O O . LEU A 1 84 ? -5.527 -5.909 -9.878 1.00 94.81 84 LEU A O 1
ATOM 658 N N . SER A 1 85 ? -4.915 -3.793 -10.361 1.00 94.31 85 SER A N 1
ATOM 659 C CA . SER A 1 85 ? -4.332 -4.100 -11.660 1.00 94.31 85 SER A CA 1
ATOM 660 C C . SER A 1 85 ? -2.960 -4.759 -11.514 1.00 94.31 85 SER A C 1
ATOM 662 O O . SER A 1 85 ? -2.338 -4.757 -10.450 1.00 94.31 85 SER A O 1
ATOM 664 N N . ASN A 1 86 ? -2.473 -5.319 -12.619 1.00 94.25 86 ASN A N 1
ATOM 665 C CA . ASN A 1 86 ? -1.139 -5.897 -12.687 1.00 94.25 86 ASN A CA 1
ATOM 666 C C . ASN A 1 86 ? -0.056 -4.832 -12.397 1.00 94.25 86 ASN A C 1
ATOM 668 O O . ASN A 1 86 ? 0.826 -5.074 -11.575 1.00 94.25 86 ASN A O 1
ATOM 672 N N . LEU A 1 87 ? -0.207 -3.615 -12.940 1.00 91.06 87 LEU A N 1
ATOM 673 C CA . LEU A 1 87 ? 0.641 -2.460 -12.617 1.00 91.06 87 LEU A CA 1
ATOM 674 C C . LEU A 1 87 ? 0.591 -2.050 -11.140 1.00 91.06 87 LEU A C 1
ATOM 676 O O . LEU A 1 87 ? 1.639 -1.745 -10.578 1.00 91.06 87 LEU A O 1
ATOM 680 N N . ASP A 1 88 ? -0.580 -2.064 -10.492 1.00 91.88 88 ASP A N 1
ATOM 681 C CA . ASP A 1 88 ? -0.679 -1.719 -9.063 1.00 91.88 88 ASP A CA 1
ATOM 682 C C . ASP A 1 88 ? 0.161 -2.676 -8.208 1.00 91.88 88 ASP A C 1
ATOM 684 O O . ASP A 1 88 ? 0.869 -2.256 -7.293 1.00 91.88 88 ASP A O 1
ATOM 688 N N . MET A 1 89 ? 0.119 -3.969 -8.539 1.00 93.94 89 MET A N 1
ATOM 689 C CA . MET A 1 89 ? 0.887 -5.001 -7.843 1.00 93.94 89 MET A CA 1
ATOM 690 C C . MET A 1 89 ? 2.390 -4.918 -8.137 1.00 93.94 89 MET A C 1
ATOM 692 O O . MET A 1 89 ? 3.186 -5.141 -7.223 1.00 93.94 89 MET A O 1
ATOM 696 N N . ILE A 1 90 ? 2.787 -4.569 -9.369 1.00 91.88 90 ILE A N 1
ATOM 697 C CA . ILE A 1 90 ? 4.194 -4.288 -9.699 1.00 91.88 90 ILE A CA 1
ATOM 698 C C . ILE A 1 90 ? 4.683 -3.098 -8.873 1.00 91.88 90 ILE A C 1
ATOM 700 O O . ILE A 1 90 ? 5.665 -3.235 -8.152 1.00 91.88 90 ILE A O 1
ATOM 704 N N . ASN A 1 91 ? 3.971 -1.967 -8.914 1.00 87.56 91 ASN A N 1
ATOM 705 C CA . ASN A 1 91 ? 4.341 -0.749 -8.188 1.00 87.56 91 ASN A CA 1
ATOM 706 C C . ASN A 1 91 ? 4.455 -0.981 -6.679 1.00 87.56 91 ASN A C 1
ATOM 708 O O . ASN A 1 91 ? 5.386 -0.481 -6.056 1.00 87.56 91 ASN A O 1
ATOM 712 N N . PHE A 1 92 ? 3.555 -1.779 -6.097 1.00 90.25 92 PHE A N 1
ATOM 713 C CA . PHE A 1 92 ? 3.676 -2.205 -4.704 1.00 90.25 92 PHE A CA 1
ATOM 714 C C . PHE A 1 92 ? 4.975 -2.981 -4.447 1.00 90.25 92 PHE A C 1
ATOM 716 O O . PHE A 1 92 ? 5.675 -2.714 -3.476 1.00 90.25 92 PHE A O 1
ATOM 723 N N . ALA A 1 93 ? 5.313 -3.945 -5.307 1.00 91.31 93 ALA A N 1
ATOM 724 C CA . ALA A 1 93 ? 6.499 -4.774 -5.119 1.00 91.31 93 ALA A CA 1
ATOM 725 C C . ALA A 1 93 ? 7.812 -3.991 -5.257 1.00 91.31 93 ALA A C 1
ATOM 727 O O . ALA A 1 93 ? 8.798 -4.358 -4.617 1.00 91.31 93 ALA A O 1
ATOM 728 N N . LEU A 1 94 ? 7.820 -2.905 -6.039 1.00 85.69 94 LEU A N 1
ATOM 729 C CA . LEU A 1 94 ? 8.979 -2.016 -6.161 1.00 85.69 94 LEU A CA 1
ATOM 730 C C . LEU A 1 94 ? 9.385 -1.397 -4.818 1.00 85.69 94 LEU A C 1
ATOM 732 O O . LEU A 1 94 ? 10.552 -1.090 -4.631 1.00 85.69 94 LEU A O 1
ATOM 736 N N . ASP A 1 95 ? 8.477 -1.280 -3.846 1.00 82.69 95 ASP A N 1
ATOM 737 C CA . ASP A 1 95 ? 8.813 -0.776 -2.508 1.00 82.69 95 ASP A CA 1
ATOM 738 C C . ASP A 1 95 ? 9.770 -1.690 -1.716 1.00 82.69 95 ASP A C 1
ATOM 740 O O . ASP A 1 95 ? 10.410 -1.261 -0.762 1.00 82.69 95 ASP A O 1
ATOM 744 N N . PHE A 1 96 ? 9.901 -2.951 -2.133 1.00 86.00 96 PHE A N 1
ATOM 745 C CA . PHE A 1 96 ? 10.753 -3.959 -1.494 1.00 86.00 96 PHE A CA 1
ATOM 746 C C . PHE A 1 96 ? 12.024 -4.273 -2.285 1.00 86.00 96 PHE A C 1
ATOM 748 O O . PHE A 1 96 ? 12.800 -5.149 -1.885 1.00 86.00 96 PHE A O 1
ATOM 755 N N . ILE A 1 97 ? 12.194 -3.642 -3.444 1.00 84.62 97 ILE A N 1
ATOM 756 C CA . ILE A 1 97 ? 13.336 -3.840 -4.331 1.00 84.62 97 ILE A CA 1
ATOM 757 C C . ILE A 1 97 ? 14.244 -2.631 -4.112 1.00 84.62 97 ILE A C 1
ATOM 759 O O . ILE A 1 97 ? 13.838 -1.500 -4.348 1.00 84.62 97 ILE A O 1
ATOM 763 N N . ASP A 1 98 ? 15.434 -2.873 -3.560 1.00 68.44 98 ASP A N 1
ATOM 764 C CA . ASP A 1 98 ? 16.347 -1.817 -3.112 1.00 68.44 98 ASP A CA 1
ATOM 765 C C . ASP A 1 98 ? 16.762 -0.909 -4.281 1.00 68.44 98 ASP A C 1
ATOM 767 O O . ASP A 1 98 ? 17.333 -1.356 -5.279 1.00 68.44 98 ASP A O 1
ATOM 771 N N . GLU A 1 99 ? 16.492 0.387 -4.126 1.00 58.53 99 GLU A N 1
ATOM 772 C CA . GLU A 1 99 ? 16.728 1.425 -5.129 1.00 58.53 99 GLU A CA 1
ATOM 773 C C . GLU A 1 99 ? 18.222 1.637 -5.432 1.00 58.53 99 GLU A C 1
ATOM 775 O O . GLU A 1 99 ? 18.563 2.205 -6.470 1.00 58.53 99 GLU A O 1
ATOM 780 N N . LYS A 1 100 ? 19.129 1.199 -4.544 1.00 53.00 100 LYS A N 1
ATOM 781 C CA . LYS A 1 100 ? 20.569 1.479 -4.661 1.00 53.00 100 LYS A CA 1
ATOM 782 C C . LYS A 1 100 ? 21.365 0.494 -5.522 1.00 53.00 100 LYS A C 1
ATOM 784 O O . LYS A 1 100 ? 22.525 0.800 -5.801 1.00 53.00 100 LYS A O 1
ATOM 789 N N . TYR A 1 101 ? 20.807 -0.650 -5.934 1.00 48.06 101 TYR A N 1
ATOM 790 C CA . TYR A 1 101 ? 21.633 -1.738 -6.491 1.00 48.06 101 TYR A CA 1
ATOM 791 C C . TYR A 1 101 ? 21.135 -2.423 -7.768 1.00 48.06 101 TYR A C 1
ATOM 793 O O . TYR A 1 101 ? 21.965 -3.025 -8.448 1.00 48.06 101 TYR A O 1
ATOM 801 N N . ASP A 1 102 ? 19.863 -2.298 -8.151 1.00 56.66 102 ASP A N 1
ATOM 802 C CA . ASP A 1 102 ? 19.333 -3.079 -9.273 1.00 56.66 102 ASP A CA 1
ATOM 803 C C . ASP A 1 102 ? 19.000 -2.199 -10.494 1.00 56.66 102 ASP A C 1
ATOM 805 O O . ASP A 1 102 ? 17.909 -1.649 -10.630 1.00 56.66 102 ASP A O 1
ATOM 809 N N . GLU A 1 103 ? 19.939 -2.130 -11.450 1.00 70.31 103 GLU A N 1
ATOM 810 C CA . GLU A 1 103 ? 19.660 -1.727 -12.846 1.00 70.31 103 GLU A CA 1
ATOM 811 C C . GLU A 1 103 ? 18.589 -2.636 -13.489 1.00 70.31 103 GLU A C 1
ATOM 813 O O . GLU A 1 103 ? 17.926 -2.262 -14.462 1.00 70.31 103 GLU A O 1
ATOM 818 N N . GLU A 1 104 ? 18.419 -3.836 -12.928 1.00 84.88 104 GLU A N 1
ATOM 819 C CA . GLU A 1 104 ? 17.536 -4.890 -13.395 1.00 84.88 104 GLU A CA 1
ATOM 820 C C . GLU A 1 104 ? 17.018 -5.740 -12.219 1.00 84.88 104 GLU A C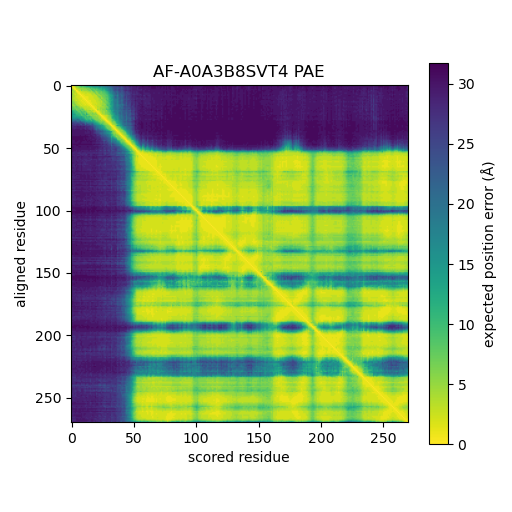 1
ATOM 822 O O . GLU A 1 104 ? 17.802 -6.167 -11.378 1.00 84.88 104 GLU A O 1
ATOM 827 N N . PHE A 1 105 ? 15.720 -6.065 -12.190 1.00 89.06 105 PHE A N 1
ATOM 828 C CA . PHE A 1 105 ? 15.132 -7.001 -11.218 1.00 89.06 105 PHE A CA 1
ATOM 829 C C . PHE A 1 105 ? 14.228 -8.040 -11.891 1.00 89.06 105 PHE A C 1
ATOM 831 O O . PHE A 1 105 ? 13.637 -7.808 -12.946 1.00 89.06 105 PHE A O 1
ATOM 838 N N . SER A 1 106 ? 14.105 -9.226 -11.290 1.00 93.31 106 SER A N 1
ATOM 839 C CA . SER A 1 106 ? 13.375 -10.349 -11.898 1.00 93.31 106 SER A CA 1
ATOM 840 C C . SER A 1 106 ? 11.866 -10.319 -11.635 1.00 93.31 106 SER A C 1
ATOM 842 O O . SER A 1 106 ? 11.407 -9.933 -10.559 1.00 93.31 106 SER A O 1
ATOM 844 N N . LEU A 1 107 ? 11.080 -10.828 -12.591 1.00 95.44 107 LEU A N 1
ATOM 845 C CA . LEU A 1 107 ? 9.649 -11.080 -12.391 1.00 95.44 107 LEU A CA 1
ATOM 846 C C . LEU A 1 107 ? 9.393 -12.097 -11.273 1.00 95.44 107 LEU A C 1
ATOM 848 O O . LEU A 1 107 ? 8.401 -11.979 -10.563 1.00 95.44 107 LEU A O 1
ATOM 852 N N . ASP A 1 108 ? 10.290 -13.064 -11.082 1.00 96.00 108 ASP A N 1
ATOM 853 C CA . ASP A 1 108 ? 10.166 -14.045 -10.002 1.00 96.00 108 ASP A CA 1
ATOM 854 C C . ASP A 1 108 ? 10.237 -13.367 -8.625 1.00 96.00 108 ASP A C 1
ATOM 856 O O . ASP A 1 108 ? 9.438 -13.693 -7.747 1.00 96.00 108 ASP A O 1
ATOM 860 N N . ARG A 1 109 ? 11.105 -12.357 -8.455 1.00 94.25 109 ARG A N 1
ATOM 861 C CA . ARG A 1 109 ? 11.167 -11.552 -7.225 1.00 94.25 109 ARG A CA 1
ATOM 862 C C . ARG A 1 109 ? 9.880 -10.759 -6.994 1.00 94.25 109 ARG A C 1
ATOM 864 O O . ARG A 1 109 ? 9.364 -10.735 -5.878 1.00 94.25 109 ARG A O 1
ATOM 871 N N . VAL A 1 110 ? 9.328 -10.156 -8.046 1.00 94.88 110 VAL A N 1
ATOM 872 C CA . VAL A 1 110 ? 8.038 -9.449 -7.969 1.00 94.88 110 VAL A CA 1
ATOM 873 C C . VAL A 1 110 ? 6.901 -10.419 -7.613 1.00 94.88 110 VAL A C 1
ATOM 875 O O . VAL A 1 110 ? 6.056 -10.114 -6.770 1.00 94.88 110 VAL A O 1
ATOM 878 N N . ASN A 1 111 ? 6.897 -11.618 -8.197 1.00 97.44 111 ASN A N 1
ATOM 879 C CA . ASN A 1 111 ? 5.924 -12.668 -7.898 1.00 97.44 111 ASN A CA 1
ATOM 880 C C . ASN A 1 111 ? 6.039 -13.194 -6.464 1.00 97.44 111 ASN A C 1
ATOM 882 O O . ASN A 1 111 ? 5.021 -13.451 -5.831 1.00 97.44 111 ASN A O 1
ATOM 886 N N . GLU A 1 112 ? 7.246 -13.315 -5.914 1.00 96.12 112 GLU A N 1
ATOM 887 C CA . GLU A 1 112 ? 7.449 -13.680 -4.508 1.00 96.12 112 GLU A CA 1
ATOM 888 C C . GLU A 1 112 ? 6.766 -12.671 -3.568 1.00 96.12 112 GLU A C 1
ATOM 890 O O . GLU A 1 112 ? 6.001 -13.058 -2.681 1.00 96.12 112 GLU A O 1
ATOM 895 N N . ILE A 1 113 ? 6.985 -11.373 -3.803 1.00 95.38 113 ILE A N 1
ATOM 896 C CA . ILE A 1 113 ? 6.405 -10.291 -2.996 1.00 95.38 113 ILE A CA 1
ATOM 897 C C . ILE A 1 113 ? 4.881 -10.255 -3.156 1.00 95.38 113 ILE A C 1
ATOM 899 O O . ILE A 1 113 ? 4.142 -10.283 -2.170 1.00 95.38 113 ILE A O 1
ATOM 903 N N . THR A 1 114 ? 4.381 -10.244 -4.391 1.00 96.50 114 THR A N 1
ATOM 904 C CA . THR A 1 114 ? 2.933 -10.181 -4.653 1.00 96.50 114 THR A CA 1
ATOM 905 C C . THR A 1 114 ? 2.203 -11.418 -4.133 1.00 96.50 114 THR A C 1
ATOM 907 O O . THR A 1 114 ? 1.116 -11.295 -3.570 1.00 96.50 114 THR A O 1
ATOM 910 N N . LYS A 1 115 ? 2.819 -12.602 -4.165 1.00 95.69 115 LYS A N 1
ATOM 911 C CA . LYS A 1 115 ? 2.262 -13.810 -3.546 1.00 95.69 115 LYS A CA 1
ATOM 912 C C . LYS A 1 115 ? 2.237 -13.720 -2.022 1.00 95.69 115 LYS A C 1
ATOM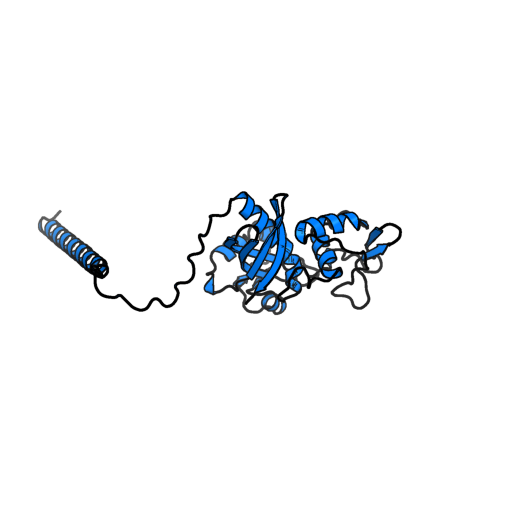 914 O O . LYS A 1 115 ? 1.216 -14.056 -1.425 1.00 95.69 115 LYS A O 1
ATOM 919 N N . LYS A 1 116 ? 3.300 -13.200 -1.397 1.00 94.81 116 LYS A N 1
ATOM 920 C CA . LYS A 1 116 ? 3.392 -12.997 0.062 1.00 94.81 116 LYS A CA 1
ATOM 921 C C . LYS A 1 116 ? 2.349 -12.008 0.601 1.00 94.81 116 LYS A C 1
ATOM 923 O O . LYS A 1 116 ? 1.882 -12.159 1.732 1.00 94.81 116 LYS A O 1
ATOM 928 N N . TYR A 1 117 ? 2.009 -10.968 -0.160 1.00 95.88 117 TYR A N 1
ATOM 929 C CA . TYR A 1 117 ? 1.090 -9.920 0.302 1.00 95.88 117 TYR A CA 1
ATOM 930 C C . TYR A 1 117 ? -0.337 -10.078 -0.223 1.00 95.88 117 TYR A C 1
ATOM 932 O O . TYR A 1 117 ? -1.273 -9.791 0.517 1.00 95.88 117 TYR A O 1
ATOM 940 N N . PHE A 1 118 ? -0.518 -10.572 -1.447 1.00 95.94 118 PHE A N 1
ATOM 941 C CA . PHE A 1 118 ? -1.810 -10.630 -2.141 1.00 95.94 118 PHE A CA 1
ATOM 942 C C . PHE A 1 118 ? -2.258 -12.048 -2.507 1.00 95.94 118 PHE A C 1
ATOM 944 O O . PHE A 1 118 ? -3.379 -12.223 -2.981 1.00 95.94 118 PHE A O 1
ATOM 951 N N . GLY A 1 119 ? -1.406 -13.064 -2.327 1.00 94.88 119 GLY A N 1
ATOM 952 C CA . GLY A 1 119 ? -1.711 -14.438 -2.737 1.00 94.88 119 GLY A CA 1
ATOM 953 C C . GLY A 1 119 ? -1.829 -14.606 -4.255 1.00 94.88 119 GLY A C 1
ATOM 954 O O . GLY A 1 119 ? -2.479 -15.543 -4.717 1.00 94.88 119 GLY A O 1
ATOM 955 N N . LYS A 1 120 ? -1.241 -13.691 -5.034 1.00 94.88 120 LYS A N 1
ATOM 956 C CA . LYS A 1 120 ? -1.356 -13.642 -6.494 1.00 94.88 120 LYS A CA 1
ATOM 957 C C . LYS A 1 120 ? 0.005 -13.602 -7.163 1.00 94.88 120 LYS A C 1
ATOM 959 O O . LYS A 1 120 ? 0.947 -13.042 -6.621 1.00 94.88 120 LYS A O 1
ATOM 964 N N . GLU A 1 121 ? 0.057 -14.184 -8.352 1.00 96.12 121 GLU A N 1
ATOM 965 C CA . GLU A 1 121 ? 1.147 -14.002 -9.304 1.00 96.12 121 GLU A CA 1
ATOM 966 C C . GLU A 1 121 ? 0.680 -13.040 -10.395 1.00 96.12 121 GLU A C 1
ATOM 968 O O . GLU A 1 121 ? -0.515 -12.941 -10.694 1.00 96.12 121 GLU A O 1
ATOM 973 N N . ILE A 1 122 ? 1.637 -12.341 -10.982 1.00 96.06 122 ILE A N 1
ATOM 974 C CA . ILE A 1 122 ? 1.430 -11.314 -11.988 1.00 96.06 122 ILE A CA 1
ATOM 975 C C . ILE A 1 122 ? 2.173 -11.663 -13.282 1.00 96.06 122 ILE A C 1
ATOM 977 O O . ILE A 1 122 ? 3.012 -12.569 -13.341 1.00 96.06 122 ILE A O 1
ATOM 981 N N . THR A 1 123 ? 1.880 -10.916 -14.340 1.00 96.69 123 THR A N 1
ATOM 982 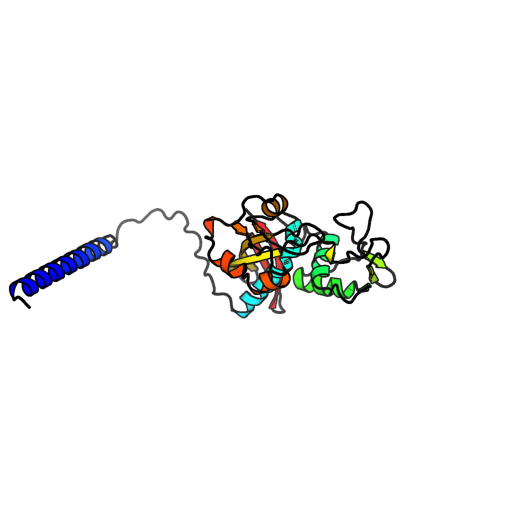C CA . THR A 1 123 ? 2.648 -10.939 -15.589 1.00 96.69 123 THR A CA 1
ATOM 983 C C . THR A 1 123 ? 3.577 -9.734 -15.663 1.00 96.69 123 THR A C 1
ATOM 985 O O . THR A 1 123 ? 3.274 -8.688 -15.103 1.00 96.69 123 THR A O 1
ATOM 988 N N . GLY A 1 124 ? 4.703 -9.848 -16.366 1.00 94.31 124 GLY A N 1
ATOM 989 C CA . GLY A 1 124 ? 5.548 -8.679 -16.610 1.00 94.31 124 GLY A CA 1
ATOM 990 C C . GLY A 1 124 ? 4.959 -7.759 -17.680 1.00 94.31 124 GLY A C 1
ATOM 991 O O . GLY A 1 124 ? 4.453 -8.233 -18.701 1.00 94.31 124 GLY A O 1
ATOM 992 N N . GLU A 1 125 ? 5.042 -6.455 -17.437 1.00 95.44 125 GLU A N 1
ATOM 993 C CA . GLU A 1 125 ? 4.686 -5.381 -18.367 1.00 95.44 125 GLU A CA 1
ATOM 994 C C . GLU A 1 125 ? 5.512 -4.120 -18.060 1.00 95.44 125 GLU A C 1
ATOM 996 O O . GLU A 1 125 ? 6.069 -3.996 -16.970 1.00 95.44 125 GLU A O 1
ATOM 1001 N N . ASP A 1 126 ? 5.604 -3.186 -19.008 1.00 92.19 126 ASP A N 1
ATOM 1002 C CA . ASP A 1 126 ? 6.366 -1.947 -18.815 1.00 92.19 126 ASP A CA 1
ATOM 1003 C C . ASP A 1 126 ? 5.713 -1.034 -17.773 1.00 92.19 126 ASP A C 1
ATOM 1005 O O . ASP A 1 126 ? 4.520 -0.725 -17.856 1.00 92.19 126 ASP A O 1
ATOM 1009 N N . VAL A 1 127 ? 6.518 -0.499 -16.857 1.00 88.94 127 VAL A N 1
ATOM 1010 C CA . VAL A 1 127 ? 6.044 0.374 -15.778 1.00 88.94 127 VAL A CA 1
ATOM 1011 C C . VAL A 1 127 ? 6.035 1.825 -16.263 1.00 88.94 127 VAL A C 1
ATOM 1013 O O . VAL A 1 127 ? 7.105 2.370 -16.547 1.00 88.94 127 VAL A O 1
ATOM 1016 N N . PRO A 1 128 ? 4.868 2.482 -16.399 1.00 85.50 128 PRO A N 1
ATOM 1017 C CA . PRO A 1 128 ? 4.804 3.887 -16.791 1.00 85.50 128 PRO A CA 1
ATOM 1018 C C . PRO A 1 128 ? 5.328 4.806 -15.685 1.00 85.50 128 PRO A C 1
ATOM 1020 O O . PRO A 1 128 ? 5.152 4.526 -14.501 1.00 85.50 128 PRO A O 1
ATOM 1023 N N . CYS A 1 129 ? 5.919 5.935 -16.074 1.00 79.56 129 CYS A N 1
ATOM 1024 C CA . CYS A 1 129 ? 6.171 7.020 -15.138 1.00 79.56 129 CYS A CA 1
ATOM 1025 C C . CYS A 1 129 ? 4.840 7.688 -14.760 1.00 79.56 129 CYS A C 1
ATOM 1027 O O . CYS A 1 129 ? 4.097 8.094 -15.656 1.00 79.56 129 CYS A O 1
ATOM 1029 N N . PRO A 1 130 ? 4.514 7.826 -13.463 1.00 74.19 130 PRO A N 1
ATOM 1030 C CA . PRO A 1 130 ? 3.284 8.490 -13.043 1.00 74.19 130 PRO A CA 1
ATOM 1031 C C . PRO A 1 130 ? 3.304 10.002 -13.319 1.00 74.19 130 PRO A C 1
ATOM 1033 O O . PRO A 1 130 ? 2.245 10.626 -13.347 1.00 74.19 130 PRO A O 1
ATOM 1036 N N . GLU A 1 131 ? 4.485 10.593 -13.525 1.00 73.12 131 GLU A N 1
ATOM 1037 C CA . GLU A 1 131 ? 4.656 12.041 -13.700 1.00 73.12 131 GLU A CA 1
ATOM 1038 C C . GLU A 1 131 ? 4.982 12.452 -15.142 1.00 73.12 131 GLU A C 1
ATOM 1040 O O . GLU A 1 131 ? 4.702 13.583 -15.542 1.00 73.12 131 GLU A O 1
ATOM 1045 N N . CYS A 1 132 ? 5.540 11.542 -15.945 1.00 74.94 132 CYS A N 1
ATOM 1046 C CA . CYS A 1 132 ? 5.957 11.817 -17.316 1.00 74.94 132 CYS A CA 1
ATOM 1047 C C . CYS A 1 132 ? 5.040 11.111 -18.317 1.00 74.94 132 CYS A C 1
ATOM 1049 O O . CYS A 1 132 ? 4.961 9.884 -18.364 1.00 74.94 132 CYS A O 1
ATOM 1051 N N . VAL A 1 133 ? 4.370 11.904 -19.155 1.00 73.62 133 VAL A N 1
ATOM 1052 C CA . VAL A 1 133 ? 3.516 11.400 -20.238 1.00 73.62 133 VAL A CA 1
ATOM 1053 C C . VAL A 1 133 ? 4.364 10.608 -21.236 1.00 73.62 133 VAL A C 1
ATOM 1055 O O . VAL A 1 133 ? 5.407 11.083 -21.674 1.00 73.62 133 VAL A O 1
ATOM 1058 N N . ASP A 1 134 ? 3.898 9.410 -21.591 1.00 76.81 134 ASP A N 1
ATOM 1059 C CA . ASP A 1 134 ? 4.493 8.508 -22.589 1.00 76.81 134 ASP A CA 1
ATOM 1060 C C . ASP A 1 134 ? 5.919 8.006 -22.299 1.00 76.81 134 ASP A C 1
ATOM 1062 O O . ASP A 1 134 ? 6.556 7.436 -23.186 1.00 76.81 134 ASP A O 1
ATOM 1066 N N . VAL A 1 135 ? 6.408 8.122 -21.057 1.00 83.38 135 VAL A N 1
ATOM 1067 C CA . VAL A 1 135 ? 7.703 7.543 -20.663 1.00 83.38 135 VAL A CA 1
ATOM 1068 C C . VAL A 1 135 ? 7.533 6.394 -19.672 1.00 83.38 135 VAL A C 1
ATOM 1070 O O . VAL A 1 135 ? 6.618 6.373 -18.846 1.00 83.38 135 VAL A O 1
ATOM 1073 N N . LYS A 1 136 ? 8.408 5.391 -19.778 1.00 86.81 136 LYS A N 1
ATOM 1074 C CA . LYS A 1 136 ? 8.460 4.229 -18.885 1.00 86.81 136 LYS A CA 1
ATOM 1075 C C . LYS A 1 136 ? 9.593 4.385 -17.879 1.00 86.81 136 LYS A C 1
ATOM 1077 O O . LYS A 1 136 ? 10.678 4.799 -18.272 1.00 86.81 136 LYS A O 1
ATOM 1082 N N . LEU A 1 137 ? 9.338 4.028 -16.622 1.00 83.31 137 LEU A N 1
ATOM 1083 C CA . LEU A 1 137 ? 10.355 3.886 -15.578 1.00 83.31 137 LEU A CA 1
ATOM 1084 C C . LEU A 1 137 ? 11.152 2.599 -15.785 1.00 83.31 137 LEU A C 1
ATOM 1086 O O . LEU A 1 137 ? 12.377 2.615 -15.754 1.00 83.31 137 LEU A O 1
ATOM 1090 N N . PHE A 1 138 ? 10.443 1.500 -16.049 1.00 88.62 138 PHE A N 1
ATOM 1091 C CA . PHE A 1 138 ? 11.036 0.184 -16.252 1.00 88.62 138 PHE A CA 1
ATOM 1092 C C . PHE A 1 138 ? 10.491 -0.472 -17.517 1.00 88.62 138 PHE A C 1
ATOM 1094 O O . PHE A 1 138 ? 9.283 -0.450 -17.764 1.00 88.62 138 PHE A O 1
ATOM 1101 N N . LEU A 1 139 ? 11.389 -1.074 -18.294 1.00 91.44 139 LEU A N 1
ATOM 1102 C CA . LEU A 1 139 ? 11.083 -1.858 -19.488 1.00 91.44 139 LEU A CA 1
ATOM 1103 C C . LEU A 1 139 ? 11.141 -3.346 -19.149 1.00 91.44 139 LEU A C 1
ATOM 1105 O O . LEU A 1 139 ? 12.134 -3.817 -18.592 1.00 91.44 139 LEU A O 1
ATOM 1109 N N . TYR A 1 140 ? 10.102 -4.099 -19.497 1.00 94.81 140 TYR A N 1
ATOM 1110 C CA . TYR A 1 140 ? 10.053 -5.533 -19.239 1.00 94.81 140 TYR A CA 1
ATOM 1111 C C . TYR A 1 140 ? 10.608 -6.343 -20.421 1.00 94.81 140 TYR A C 1
ATOM 1113 O O . TYR A 1 140 ? 10.038 -6.391 -21.512 1.00 94.81 140 TYR A O 1
ATOM 1121 N N . ASP A 1 141 ? 11.713 -7.050 -20.189 1.00 95.88 141 ASP A N 1
ATOM 1122 C CA . ASP A 1 141 ? 12.301 -8.011 -21.119 1.00 95.88 141 ASP A CA 1
ATOM 1123 C C . ASP A 1 141 ? 11.646 -9.383 -20.914 1.00 95.88 141 ASP A C 1
ATOM 1125 O O . ASP A 1 141 ? 11.957 -10.119 -19.973 1.00 95.88 141 ASP A O 1
ATOM 1129 N N . LYS A 1 142 ? 10.716 -9.733 -21.807 1.00 96.06 142 LYS A N 1
ATOM 1130 C CA . LYS A 1 142 ? 9.939 -10.978 -21.738 1.00 96.06 142 LYS A CA 1
ATOM 1131 C C . LYS A 1 142 ? 10.791 -12.243 -21.869 1.00 96.06 142 LYS A C 1
ATOM 1133 O O . LYS A 1 142 ? 10.448 -13.257 -21.260 1.00 96.06 142 LYS A O 1
ATOM 1138 N N . ASP A 1 143 ? 11.866 -12.201 -22.652 1.00 96.50 143 ASP A N 1
ATOM 1139 C CA . ASP A 1 143 ? 12.707 -13.375 -22.904 1.00 96.50 143 ASP A CA 1
ATOM 1140 C C . ASP A 1 143 ? 13.563 -13.697 -21.679 1.00 96.50 143 ASP A C 1
ATOM 1142 O O . ASP A 1 143 ? 13.720 -14.862 -21.307 1.00 96.50 143 ASP A O 1
ATOM 1146 N N . LYS A 1 144 ? 14.069 -12.654 -21.011 1.00 95.75 144 LYS A N 1
ATOM 1147 C CA . LYS A 1 144 ? 14.841 -12.781 -19.769 1.00 95.75 144 LYS A CA 1
ATOM 1148 C C . LYS A 1 144 ? 13.975 -12.810 -18.507 1.00 95.75 144 LYS A C 1
ATOM 1150 O O . LYS A 1 144 ? 14.453 -13.244 -17.466 1.00 95.75 144 LYS A O 1
ATOM 1155 N N . LYS A 1 145 ? 12.707 -12.397 -18.606 1.00 95.94 145 LYS A N 1
ATOM 1156 C CA . LYS A 1 145 ? 11.758 -12.201 -17.496 1.00 95.94 145 LYS A CA 1
ATOM 1157 C C . LYS A 1 145 ? 12.257 -11.220 -16.433 1.00 95.94 145 LYS A C 1
ATOM 1159 O O . LYS A 1 145 ? 12.115 -11.462 -15.233 1.00 95.94 145 LYS A O 1
ATOM 1164 N N . VAL A 1 146 ? 12.808 -10.102 -16.880 1.00 94.19 146 VAL A N 1
ATOM 1165 C CA . VAL A 1 146 ? 13.395 -9.075 -16.013 1.00 94.19 146 VAL A CA 1
ATOM 1166 C C . VAL A 1 146 ? 12.885 -7.694 -16.393 1.00 94.19 146 VAL A C 1
ATOM 1168 O O . VAL A 1 146 ? 12.587 -7.433 -17.556 1.00 94.19 146 VAL A O 1
ATOM 1171 N N . PHE A 1 147 ? 12.779 -6.818 -15.410 1.00 91.50 147 PHE A N 1
ATOM 1172 C CA . PHE A 1 147 ? 12.494 -5.404 -15.578 1.00 91.50 147 PHE A CA 1
ATOM 1173 C C . PHE A 1 147 ? 13.816 -4.653 -15.539 1.00 91.50 147 PHE A C 1
ATOM 1175 O O . PHE A 1 147 ? 14.592 -4.849 -14.611 1.00 91.50 147 PHE A O 1
ATOM 1182 N N . LYS A 1 148 ? 14.065 -3.802 -16.528 1.00 89.75 148 LYS A N 1
ATOM 1183 C CA . LYS A 1 148 ? 15.273 -2.981 -16.633 1.00 89.75 148 LYS A CA 1
ATOM 1184 C C . LYS A 1 148 ? 14.920 -1.524 -16.463 1.00 89.75 148 LYS A C 1
ATOM 1186 O O . LYS A 1 148 ? 13.913 -1.078 -17.015 1.00 89.75 148 LYS A O 1
ATOM 1191 N N . ASN A 1 149 ? 15.747 -0.787 -15.737 1.00 84.81 149 ASN A N 1
ATOM 1192 C CA . ASN A 1 149 ? 15.603 0.656 -15.645 1.00 84.81 149 ASN A CA 1
ATOM 1193 C C . ASN A 1 149 ? 15.682 1.278 -17.047 1.00 84.81 149 ASN A C 1
ATOM 1195 O O . ASN A 1 149 ? 16.533 0.910 -17.860 1.00 84.81 149 ASN A O 1
ATOM 1199 N N . ASN A 1 150 ? 14.776 2.202 -17.350 1.00 82.38 150 ASN A N 1
ATOM 1200 C CA . ASN A 1 150 ? 14.806 2.920 -18.611 1.00 82.38 150 ASN A CA 1
ATOM 1201 C C . ASN A 1 150 ? 15.782 4.100 -18.513 1.00 82.38 150 ASN A C 1
ATOM 1203 O O . ASN A 1 150 ? 15.420 5.179 -18.041 1.00 82.38 150 ASN A O 1
ATOM 1207 N N . GLU A 1 151 ? 17.016 3.907 -18.981 1.00 73.62 151 GLU A N 1
ATOM 1208 C CA . GLU A 1 151 ? 18.067 4.936 -18.956 1.00 73.62 151 GLU A CA 1
ATOM 1209 C C . GLU A 1 151 ? 17.656 6.240 -19.668 1.00 73.62 151 GLU A C 1
ATOM 1211 O O . GLU A 1 151 ? 18.072 7.327 -19.263 1.00 73.62 151 GLU A O 1
ATOM 1216 N N . GLU A 1 152 ? 16.777 6.165 -20.676 1.00 71.19 152 GLU A N 1
ATOM 1217 C CA . GLU A 1 152 ? 16.263 7.339 -21.397 1.00 71.19 152 GLU A CA 1
ATOM 1218 C C . GLU A 1 152 ? 15.352 8.233 -20.531 1.00 71.19 152 GLU A C 1
ATOM 1220 O O . GLU A 1 152 ? 15.141 9.399 -20.859 1.00 71.19 152 GLU A O 1
ATOM 1225 N N . HIS A 1 153 ? 14.843 7.723 -19.403 1.00 67.00 153 HIS A N 1
ATOM 1226 C CA . HIS A 1 153 ? 14.003 8.457 -18.450 1.00 67.00 153 HIS A CA 1
ATOM 1227 C C . HIS A 1 153 ? 14.816 9.216 -17.375 1.00 67.00 153 HIS A C 1
ATOM 1229 O O . HIS A 1 153 ? 14.255 9.766 -16.430 1.00 67.00 153 HIS A O 1
ATOM 1235 N N . GLY A 1 154 ? 16.148 9.278 -17.492 1.00 58.28 154 GLY A N 1
ATOM 1236 C CA . GLY A 1 154 ? 16.966 10.171 -16.661 1.00 58.28 154 GLY A CA 1
ATOM 1237 C C . GLY A 1 154 ? 17.088 9.771 -15.184 1.00 58.28 154 GLY A C 1
ATOM 1238 O O . GLY A 1 154 ? 17.461 10.603 -14.363 1.00 58.28 154 GLY A O 1
ATOM 1239 N N . GLY A 1 155 ? 16.820 8.509 -14.836 1.00 51.62 155 GLY A N 1
ATOM 1240 C CA . GLY A 1 155 ? 17.303 7.934 -13.576 1.00 51.62 155 GLY A CA 1
ATOM 1241 C C . GLY A 1 155 ? 16.483 8.217 -12.315 1.00 51.62 155 GLY A C 1
ATOM 1242 O O . GLY A 1 155 ? 17.010 8.040 -11.224 1.00 51.62 155 GLY A O 1
ATOM 1243 N N . HIS A 1 156 ? 15.200 8.582 -12.417 1.00 54.06 156 HIS A N 1
ATOM 1244 C CA . HIS A 1 156 ? 14.337 8.636 -11.224 1.00 54.06 156 HIS A CA 1
ATOM 1245 C C . HIS A 1 156 ? 14.152 7.249 -10.571 1.00 54.06 156 HIS A C 1
ATOM 1247 O O . HIS A 1 156 ? 13.881 7.169 -9.377 1.00 54.06 156 HIS A O 1
ATOM 1253 N N . GLY A 1 157 ? 14.305 6.149 -11.320 1.00 58.78 157 GLY A N 1
ATOM 1254 C CA . GLY A 1 157 ? 14.159 4.790 -10.785 1.00 58.78 157 GLY A CA 1
ATOM 1255 C C . GLY A 1 157 ? 12.847 4.597 -10.011 1.00 58.78 157 GLY A C 1
ATOM 1256 O O . GLY A 1 157 ? 11.815 5.174 -10.354 1.00 58.78 157 GLY A O 1
ATOM 1257 N N . ILE A 1 158 ? 12.894 3.812 -8.935 1.00 58.59 158 ILE A N 1
ATOM 1258 C CA . ILE A 1 158 ? 11.748 3.567 -8.038 1.00 58.59 158 ILE A CA 1
ATOM 1259 C C . ILE A 1 158 ? 11.347 4.846 -7.275 1.00 58.59 158 ILE A C 1
ATOM 1261 O O . ILE A 1 158 ? 10.163 5.041 -6.990 1.00 58.59 158 ILE A O 1
ATOM 1265 N N . SER A 1 159 ? 12.292 5.767 -7.045 1.00 56.50 159 SER A N 1
ATOM 1266 C CA . SER A 1 159 ? 12.046 7.050 -6.367 1.00 56.50 159 SER A CA 1
ATOM 1267 C C . SER A 1 159 ? 11.122 8.002 -7.146 1.00 56.50 159 SER A C 1
ATOM 1269 O O . SER A 1 159 ? 10.583 8.948 -6.580 1.00 56.50 159 SER A O 1
ATOM 1271 N N . GLY A 1 160 ? 10.879 7.736 -8.438 1.00 55.00 160 GLY A N 1
ATOM 1272 C CA . GLY A 1 160 ? 9.890 8.452 -9.252 1.00 55.00 160 GLY A CA 1
ATOM 1273 C C . GLY A 1 160 ? 8.429 8.085 -8.955 1.00 55.00 160 GLY A C 1
ATOM 1274 O O . GLY A 1 160 ? 7.520 8.654 -9.562 1.00 55.00 160 GLY A O 1
ATOM 1275 N N . LEU A 1 161 ? 8.175 7.124 -8.062 1.00 64.19 161 LEU A N 1
ATOM 1276 C CA . LEU A 1 161 ? 6.826 6.785 -7.617 1.00 64.19 161 LEU A CA 1
ATOM 1277 C C . LEU A 1 161 ? 6.360 7.770 -6.542 1.00 64.19 161 LEU A C 1
ATOM 1279 O O . LEU A 1 161 ? 7.080 8.066 -5.592 1.00 64.19 161 LEU A O 1
ATOM 1283 N N . ARG A 1 162 ? 5.111 8.236 -6.649 1.00 63.69 162 ARG A N 1
ATOM 1284 C CA . ARG A 1 162 ? 4.471 9.050 -5.608 1.00 63.69 162 ARG A CA 1
ATOM 1285 C C . ARG A 1 162 ? 4.194 8.197 -4.375 1.00 63.69 162 ARG A C 1
ATOM 1287 O O . ARG A 1 162 ? 3.094 7.667 -4.223 1.00 63.69 162 ARG A O 1
ATOM 1294 N N . LYS A 1 163 ? 5.188 8.062 -3.502 1.00 71.50 163 LYS A N 1
ATOM 1295 C CA . LYS A 1 163 ? 5.052 7.369 -2.222 1.00 71.50 163 LYS A CA 1
ATOM 1296 C C . LYS A 1 163 ? 4.637 8.381 -1.149 1.00 71.50 163 LYS A C 1
ATOM 1298 O O . LYS A 1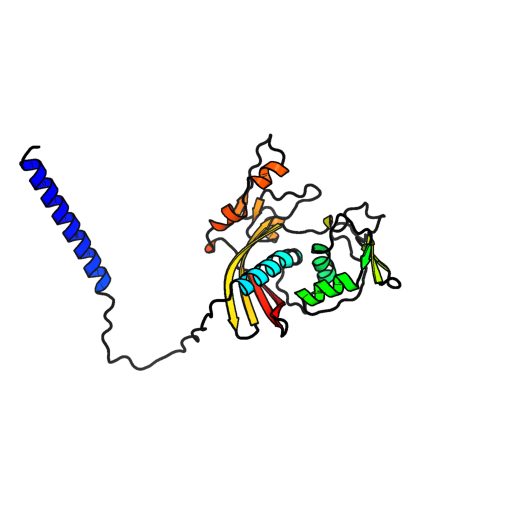 1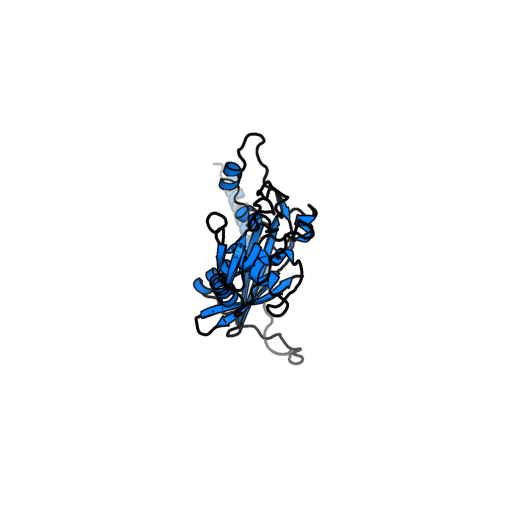63 ? 5.421 9.277 -0.830 1.00 71.50 163 LYS A O 1
ATOM 1303 N N . PRO A 1 164 ? 3.408 8.307 -0.611 1.00 76.50 164 PRO A N 1
ATOM 1304 C CA . PRO A 1 164 ? 3.086 9.067 0.585 1.00 76.50 164 PRO A CA 1
ATOM 1305 C C . PRO A 1 164 ? 3.875 8.504 1.772 1.00 76.50 164 PRO A C 1
ATOM 1307 O O . PRO A 1 164 ? 3.950 7.290 1.950 1.00 76.50 164 PRO A O 1
ATOM 1310 N N . ASN A 1 165 ? 4.411 9.378 2.618 1.00 84.56 165 ASN A N 1
ATOM 1311 C CA . ASN A 1 165 ? 4.857 8.991 3.948 1.00 84.56 165 ASN A CA 1
ATOM 1312 C C . ASN A 1 165 ? 3.624 8.927 4.862 1.00 84.56 165 ASN A C 1
ATOM 1314 O O . ASN A 1 165 ? 2.889 9.911 4.997 1.00 84.56 165 ASN A O 1
ATOM 1318 N N . ILE A 1 166 ? 3.353 7.755 5.436 1.00 89.62 166 ILE A N 1
ATOM 1319 C CA . ILE A 1 166 ? 2.132 7.494 6.201 1.00 89.62 166 ILE A CA 1
ATOM 1320 C C . ILE A 1 166 ? 2.486 6.941 7.571 1.00 89.62 166 ILE A C 1
ATOM 1322 O O . ILE A 1 166 ? 3.112 5.890 7.686 1.00 89.62 166 ILE A O 1
ATOM 1326 N N . ILE A 1 167 ? 1.967 7.594 8.607 1.00 91.38 167 ILE A N 1
ATOM 1327 C CA . ILE A 1 167 ? 2.047 7.102 9.981 1.00 91.38 167 ILE A CA 1
ATOM 1328 C C . ILE A 1 167 ? 0.749 6.372 10.305 1.00 91.38 167 ILE A C 1
ATOM 1330 O O . ILE A 1 167 ? -0.341 6.924 10.139 1.00 91.38 167 ILE A O 1
ATOM 1334 N N . ASN A 1 168 ? 0.861 5.133 10.784 1.00 93.12 168 ASN A N 1
ATOM 1335 C CA . ASN A 1 168 ? -0.271 4.272 11.115 1.00 93.12 168 ASN A CA 1
ATOM 1336 C C . ASN A 1 168 ? -0.407 4.098 12.634 1.00 93.12 168 ASN A C 1
ATOM 1338 O O . ASN A 1 168 ? 0.563 3.819 13.330 1.00 93.12 168 ASN A O 1
ATOM 1342 N N . ARG A 1 169 ? -1.639 4.173 13.150 1.00 91.94 169 ARG A N 1
ATOM 1343 C CA . ARG A 1 169 ? -1.990 3.753 14.516 1.00 91.94 169 ARG A CA 1
ATOM 1344 C C . ARG A 1 169 ? -3.112 2.732 14.469 1.00 91.94 169 ARG A C 1
ATOM 1346 O O . ARG A 1 169 ? -4.238 3.067 14.097 1.00 91.94 169 ARG A O 1
ATOM 1353 N N . ILE A 1 170 ? -2.828 1.499 14.878 1.00 92.75 170 ILE A N 1
ATOM 1354 C CA . ILE A 1 170 ? -3.853 0.462 15.019 1.00 92.75 170 ILE A CA 1
ATOM 1355 C C . ILE A 1 170 ? -4.734 0.801 16.226 1.00 92.75 170 ILE A C 1
ATOM 1357 O O . ILE A 1 170 ? -4.252 0.973 17.340 1.00 92.75 170 ILE A O 1
ATOM 1361 N N . ILE A 1 171 ? -6.042 0.894 15.996 1.00 92.94 171 ILE A N 1
ATOM 1362 C CA . ILE A 1 171 ? -7.045 1.143 17.042 1.00 92.94 171 ILE A CA 1
ATOM 1363 C C . ILE A 1 171 ? -7.657 -0.159 17.526 1.00 92.94 171 ILE A C 1
ATOM 1365 O O . ILE A 1 171 ? -8.003 -0.300 18.697 1.00 92.94 171 ILE A O 1
ATOM 1369 N N . LYS A 1 172 ? -7.862 -1.093 16.599 1.00 93.19 172 LYS A N 1
ATOM 1370 C CA . LYS A 1 172 ? -8.581 -2.327 16.875 1.00 93.19 172 LYS A CA 1
ATOM 1371 C C . LYS A 1 172 ? -8.223 -3.392 15.860 1.00 93.19 172 LYS A C 1
ATOM 1373 O O . LYS A 1 172 ? -8.169 -3.104 14.667 1.00 93.19 172 LYS A O 1
ATOM 1378 N N . ILE A 1 173 ? -8.094 -4.626 16.329 1.00 94.94 173 ILE A N 1
ATOM 1379 C CA . ILE A 1 173 ? -8.053 -5.811 15.477 1.00 94.94 173 ILE A CA 1
ATOM 1380 C C . ILE A 1 173 ? -9.215 -6.710 15.888 1.00 94.94 173 ILE A C 1
ATOM 1382 O O . ILE A 1 173 ? -9.372 -7.041 17.059 1.00 94.94 173 ILE A O 1
ATOM 1386 N N . GLN A 1 174 ? -10.050 -7.083 14.924 1.00 93.81 174 GLN A N 1
ATOM 1387 C CA . GLN A 1 174 ? -11.104 -8.074 15.098 1.00 93.81 174 GLN A CA 1
ATOM 1388 C C . GLN A 1 174 ? -10.711 -9.341 14.349 1.00 93.81 174 GLN A C 1
ATOM 1390 O O . GLN A 1 174 ? -10.393 -9.279 13.164 1.00 93.81 174 GLN A O 1
ATOM 1395 N N . ASN A 1 175 ? -10.754 -10.475 15.039 1.00 90.69 175 ASN A N 1
ATOM 1396 C CA . ASN A 1 175 ? -10.501 -11.792 14.470 1.00 90.69 175 ASN A CA 1
ATOM 1397 C C . ASN A 1 175 ? -11.808 -12.598 14.457 1.00 90.69 175 ASN A C 1
ATOM 1399 O O . ASN A 1 175 ? -12.423 -12.795 15.507 1.00 90.69 175 ASN A O 1
ATOM 1403 N N . ASP A 1 176 ? -12.193 -13.070 13.273 1.00 88.81 176 ASP A N 1
ATOM 1404 C CA . ASP A 1 176 ? -13.257 -14.050 13.065 1.00 88.81 176 ASP A CA 1
ATOM 1405 C C . ASP A 1 176 ? -12.701 -15.258 12.291 1.00 88.81 176 ASP A C 1
ATOM 1407 O O . ASP A 1 176 ? -12.732 -15.325 11.060 1.00 88.81 176 ASP A O 1
ATOM 1411 N N . GLY A 1 177 ? -12.099 -16.195 13.029 1.00 87.94 177 GLY A N 1
ATOM 1412 C CA . GLY A 1 177 ? -11.490 -17.399 12.468 1.00 87.94 177 GLY A CA 1
ATOM 1413 C C . GLY A 1 177 ? -10.188 -17.099 11.727 1.00 87.94 177 GLY A C 1
ATOM 1414 O O . GLY A 1 177 ? -9.163 -16.829 12.349 1.00 87.94 177 GLY A O 1
ATOM 1415 N N . ASN A 1 178 ? -10.214 -17.203 10.398 1.00 91.88 178 ASN A N 1
ATOM 1416 C CA . ASN A 1 178 ? -9.078 -16.876 9.535 1.00 91.88 178 ASN A CA 1
ATOM 1417 C C . ASN A 1 178 ? -9.122 -15.428 9.021 1.00 91.88 178 ASN A C 1
ATOM 1419 O O . ASN A 1 178 ? -8.172 -14.996 8.375 1.00 91.88 178 ASN A O 1
ATOM 1423 N N . LYS A 1 179 ? -10.192 -14.674 9.295 1.00 95.69 179 LYS A N 1
ATOM 1424 C CA . LYS A 1 179 ? -10.367 -13.305 8.808 1.00 95.69 179 LYS A CA 1
ATOM 1425 C C . LYS A 1 179 ? -10.034 -12.282 9.889 1.00 95.69 179 LYS A C 1
ATOM 1427 O O . LYS A 1 179 ? -10.587 -12.317 10.986 1.00 95.69 179 LYS A O 1
ATOM 1432 N N . TYR A 1 180 ? -9.185 -11.323 9.541 1.00 96.62 180 TYR A N 1
ATOM 1433 C CA . TYR A 1 180 ? -8.726 -10.258 10.424 1.00 96.62 180 TYR A CA 1
ATOM 1434 C C . TYR A 1 180 ? -9.136 -8.905 9.856 1.00 96.62 180 TYR A C 1
ATOM 1436 O O . TYR A 1 180 ? -8.806 -8.577 8.722 1.00 96.62 180 TYR A O 1
ATOM 1444 N N . THR A 1 181 ? -9.858 -8.115 10.645 1.00 96.75 181 THR A N 1
ATOM 1445 C CA . THR A 1 181 ? -10.245 -6.740 10.308 1.00 96.75 181 THR A CA 1
ATOM 1446 C C . THR A 1 181 ? -9.485 -5.783 11.212 1.00 96.75 181 THR A C 1
ATOM 1448 O O . THR A 1 181 ? -9.654 -5.823 12.430 1.00 96.75 181 THR A O 1
ATOM 1451 N N . VAL A 1 182 ? -8.649 -4.930 10.629 1.00 97.44 182 VAL A N 1
ATOM 1452 C CA . VAL A 1 182 ? -7.794 -3.988 11.353 1.00 97.44 182 VAL A CA 1
ATOM 1453 C C . VAL A 1 182 ? -8.277 -2.567 11.101 1.00 97.44 182 VAL A C 1
ATOM 1455 O O . VAL A 1 182 ? -8.282 -2.104 9.962 1.00 97.44 182 VAL A O 1
ATOM 1458 N N . LEU A 1 183 ? -8.678 -1.877 12.167 1.00 96.19 183 LEU A N 1
ATOM 1459 C CA . LEU A 1 183 ? -9.023 -0.459 12.140 1.00 96.19 183 LEU A CA 1
ATOM 1460 C C . LEU A 1 183 ? -7.783 0.367 12.464 1.00 96.19 183 LEU A C 1
ATOM 1462 O O . LEU A 1 183 ? -7.166 0.182 13.514 1.00 96.19 183 LEU A O 1
ATOM 1466 N N . VAL A 1 184 ? -7.452 1.298 11.579 1.00 95.88 184 VAL A N 1
ATOM 1467 C CA . VAL A 1 184 ? -6.237 2.111 11.612 1.00 95.88 184 VAL A CA 1
ATOM 1468 C C . VAL A 1 184 ? -6.618 3.586 11.522 1.00 95.88 184 VAL A C 1
ATOM 1470 O O . VAL A 1 184 ? -7.494 3.963 10.743 1.00 95.88 184 VAL A O 1
ATOM 1473 N N . LYS A 1 185 ? -5.962 4.437 12.309 1.00 95.31 185 LYS A N 1
ATOM 1474 C CA . LYS A 1 185 ? -5.925 5.887 12.084 1.00 95.31 185 LYS A CA 1
ATOM 1475 C C . LYS A 1 185 ? -4.623 6.242 11.397 1.00 95.31 185 LYS A C 1
ATOM 1477 O O . LYS A 1 185 ? -3.597 5.625 11.685 1.00 95.31 185 LYS A O 1
ATOM 1482 N N . LYS A 1 186 ? -4.669 7.240 10.521 1.00 94.50 186 LYS A N 1
ATOM 1483 C CA . LYS A 1 186 ? -3.524 7.612 9.695 1.00 94.50 186 LYS A CA 1
ATOM 1484 C C . LYS A 1 186 ? -3.272 9.108 9.687 1.00 94.50 186 LYS A C 1
ATOM 1486 O O . LYS A 1 186 ? -4.210 9.890 9.848 1.00 94.50 186 LYS A O 1
ATOM 1491 N N . ALA A 1 187 ? -2.018 9.457 9.450 1.00 93.81 187 ALA A N 1
ATOM 1492 C CA . ALA A 1 187 ? -1.588 10.777 9.026 1.00 93.81 187 ALA A CA 1
ATOM 1493 C C . ALA A 1 187 ? -0.778 10.634 7.735 1.00 93.81 187 ALA A C 1
ATOM 1495 O O . ALA A 1 187 ? 0.024 9.709 7.616 1.00 93.81 187 ALA A O 1
ATOM 1496 N N . PHE A 1 188 ? -1.015 11.525 6.777 1.00 91.88 188 PHE A N 1
ATOM 1497 C CA . PHE A 1 188 ? -0.455 11.453 5.430 1.00 91.88 188 PHE A CA 1
ATOM 1498 C C . PHE A 1 188 ? 0.430 12.653 5.164 1.00 91.88 188 PHE A C 1
ATOM 1500 O O . PHE A 1 188 ? 0.015 13.786 5.388 1.00 91.88 188 PHE A O 1
ATOM 1507 N N . CYS A 1 189 ? 1.590 12.410 4.586 1.00 88.25 189 CYS A N 1
ATOM 1508 C CA . CYS A 1 189 ? 2.374 13.427 3.925 1.00 88.25 189 CYS A CA 1
ATOM 1509 C C . CYS A 1 189 ? 2.692 12.951 2.508 1.00 88.25 189 CYS A C 1
ATOM 1511 O O . CYS A 1 189 ? 3.077 11.801 2.302 1.00 88.25 189 CYS A O 1
ATOM 1513 N N . VAL A 1 190 ? 2.519 13.823 1.517 1.00 79.31 190 VAL A N 1
ATOM 1514 C CA . VAL A 1 190 ? 2.937 13.539 0.144 1.00 79.31 190 VAL A CA 1
ATOM 1515 C C . VAL A 1 190 ? 4.216 14.310 -0.128 1.00 79.31 190 VAL A C 1
ATOM 1517 O O . VAL A 1 190 ? 4.240 15.532 -0.019 1.00 79.31 190 VAL A O 1
ATOM 1520 N N . LEU A 1 191 ? 5.268 13.583 -0.497 1.00 70.50 191 LEU A N 1
ATOM 1521 C CA . LEU A 1 191 ? 6.543 14.165 -0.891 1.00 70.50 191 LEU A CA 1
ATOM 1522 C C . LEU A 1 191 ? 6.355 14.982 -2.175 1.00 70.50 191 LEU A C 1
ATOM 1524 O O . LEU A 1 191 ? 5.998 14.449 -3.227 1.00 70.50 191 LEU A O 1
ATOM 1528 N N . GLY A 1 192 ? 6.550 16.296 -2.079 1.00 52.41 192 GLY A N 1
ATOM 1529 C CA . GLY A 1 192 ? 6.499 17.199 -3.221 1.00 52.41 192 GLY A CA 1
ATOM 1530 C C . GLY A 1 192 ? 7.823 17.192 -3.984 1.00 52.41 192 GLY A C 1
ATOM 1531 O O . GLY A 1 192 ? 8.741 17.917 -3.620 1.00 52.41 192 GLY A O 1
ATOM 1532 N N . GLY A 1 193 ? 7.918 16.427 -5.073 1.00 48.62 193 GLY A N 1
ATOM 1533 C CA . GLY A 1 193 ? 9.063 16.477 -5.992 1.00 48.62 193 GLY A CA 1
ATOM 1534 C C . GLY A 1 193 ? 10.416 16.065 -5.384 1.00 48.62 193 GLY A C 1
ATOM 1535 O O . GLY A 1 193 ? 10.482 15.355 -4.388 1.00 48.62 193 GLY A O 1
ATOM 1536 N N . HIS A 1 194 ? 11.510 16.495 -6.028 1.00 38.84 194 HIS A N 1
ATOM 1537 C CA . HIS A 1 194 ? 12.898 16.038 -5.815 1.00 38.84 194 HIS A CA 1
ATOM 1538 C C . HIS A 1 194 ? 13.487 16.210 -4.399 1.00 38.84 194 HIS A C 1
ATOM 1540 O O . HIS A 1 194 ? 14.589 15.728 -4.145 1.00 38.84 194 HIS A O 1
ATOM 1546 N N . THR A 1 195 ? 12.800 16.891 -3.483 1.00 48.41 195 THR A N 1
ATOM 1547 C CA . THR A 1 195 ? 13.214 17.024 -2.081 1.00 48.41 195 THR A CA 1
ATOM 1548 C C . THR A 1 195 ? 12.377 16.067 -1.239 1.00 48.41 195 THR A C 1
ATOM 1550 O O . THR A 1 195 ? 11.235 16.367 -0.900 1.00 48.41 195 THR A O 1
ATOM 1553 N N . GLY A 1 196 ? 12.939 14.890 -0.956 1.00 55.84 196 GLY A N 1
ATOM 1554 C CA . GLY A 1 196 ? 12.274 13.725 -0.358 1.00 55.84 196 GLY A CA 1
ATOM 1555 C C . GLY A 1 196 ? 11.906 13.839 1.124 1.00 55.84 196 GLY A C 1
ATOM 1556 O O . GLY A 1 196 ? 11.974 12.841 1.835 1.00 55.84 196 GLY A O 1
ATOM 1557 N N . TYR A 1 197 ? 11.494 15.018 1.592 1.00 64.75 197 TYR A N 1
ATOM 1558 C CA . TYR A 1 197 ? 11.169 15.251 2.994 1.00 64.75 197 TYR A CA 1
ATOM 1559 C C . TYR A 1 197 ? 9.715 15.666 3.201 1.00 64.75 197 TYR A C 1
ATOM 1561 O O . TYR A 1 197 ? 9.122 16.407 2.417 1.00 64.75 197 TYR A O 1
ATOM 1569 N N . CYS A 1 198 ? 9.152 15.170 4.294 1.00 75.69 198 CYS A N 1
ATOM 1570 C CA . CYS A 1 198 ? 7.784 15.377 4.726 1.00 75.69 198 CYS A CA 1
ATOM 1571 C C . CYS A 1 198 ? 7.732 16.361 5.888 1.00 75.69 198 CYS A C 1
ATOM 1573 O O . CYS A 1 198 ? 7.939 15.976 7.033 1.00 75.69 198 CYS A O 1
ATOM 1575 N N . THR A 1 199 ? 7.429 17.623 5.599 1.00 78.75 199 THR A N 1
ATOM 1576 C CA . THR A 1 199 ? 7.330 18.648 6.642 1.00 78.75 199 THR A CA 1
ATOM 1577 C C . THR A 1 199 ? 5.961 18.607 7.319 1.00 78.75 199 THR A C 1
ATOM 1579 O O . THR A 1 199 ? 5.887 18.506 8.532 1.00 78.75 199 THR A O 1
ATOM 1582 N N . ALA A 1 200 ? 4.867 18.521 6.561 1.00 87.75 200 ALA A N 1
ATOM 1583 C CA . ALA A 1 200 ? 3.516 18.555 7.118 1.00 87.75 200 ALA A CA 1
ATOM 1584 C C . ALA A 1 200 ? 2.760 17.229 6.967 1.00 87.75 200 ALA A C 1
ATOM 1586 O O . ALA A 1 200 ? 2.814 16.573 5.925 1.00 87.75 200 ALA A O 1
ATOM 1587 N N . TYR A 1 201 ? 1.994 16.864 7.999 1.00 92.06 201 TYR A N 1
ATOM 1588 C CA . TYR A 1 201 ? 1.123 15.690 8.007 1.00 92.06 201 TYR A CA 1
ATOM 1589 C C . TYR A 1 201 ? -0.353 16.088 8.053 1.00 92.06 201 TYR A C 1
ATOM 1591 O O . TYR A 1 201 ? -0.764 16.987 8.785 1.00 92.06 201 TYR A O 1
ATOM 1599 N N . HIS A 1 202 ? -1.180 15.370 7.299 1.00 93.94 202 HIS A N 1
ATOM 1600 C CA . HIS A 1 202 ? -2.565 15.718 6.991 1.00 93.94 202 HIS A CA 1
ATOM 1601 C C . HIS A 1 202 ? -3.527 14.547 7.244 1.00 93.94 202 HIS A C 1
ATOM 1603 O O . HIS A 1 202 ? -3.119 13.391 7.380 1.00 93.94 202 HIS A O 1
ATOM 1609 N N . LYS A 1 203 ? -4.832 14.839 7.315 1.00 93.00 203 LYS A N 1
ATOM 1610 C CA . LYS A 1 203 ? -5.882 13.859 7.667 1.00 93.00 203 LYS A CA 1
ATOM 1611 C C . LYS A 1 203 ? -6.148 12.779 6.615 1.00 93.00 203 LYS A C 1
ATOM 1613 O O . LYS A 1 203 ? -6.615 11.688 6.958 1.00 93.00 203 LYS A O 1
ATOM 1618 N N . SER A 1 204 ? -5.891 13.076 5.348 1.00 92.06 204 SER A N 1
ATOM 1619 C CA . SER A 1 204 ? -6.121 12.175 4.219 1.00 92.06 204 SER A CA 1
ATOM 1620 C C . SER A 1 204 ? -5.065 12.375 3.134 1.00 92.06 204 SER A C 1
ATOM 1622 O O . SER A 1 204 ? -4.337 13.369 3.144 1.00 92.06 204 SER A O 1
ATOM 1624 N N . TYR A 1 205 ? -4.994 11.438 2.188 1.00 89.75 205 TYR A N 1
ATOM 1625 C CA . TYR A 1 205 ? -4.112 11.563 1.028 1.00 89.75 205 TYR A CA 1
ATOM 1626 C C . TYR A 1 205 ? -4.448 12.804 0.182 1.00 89.75 205 TYR A C 1
ATOM 1628 O O . TYR A 1 205 ? -3.549 13.561 -0.176 1.00 89.75 205 TYR A O 1
ATOM 1636 N N . ASP A 1 206 ? -5.735 13.076 -0.064 1.00 90.31 206 ASP A N 1
ATOM 1637 C CA . ASP A 1 206 ? -6.166 14.287 -0.779 1.00 90.31 206 ASP A CA 1
ATOM 1638 C C . ASP A 1 206 ? -5.821 15.567 -0.017 1.00 90.31 206 ASP A C 1
ATOM 1640 O O . ASP A 1 206 ? -5.402 16.556 -0.619 1.00 90.31 206 ASP A O 1
ATOM 1644 N N . ASP A 1 207 ? -5.983 15.569 1.305 1.00 92.56 207 ASP A N 1
ATOM 1645 C CA . ASP A 1 207 ? -5.589 16.706 2.132 1.00 92.56 207 ASP A CA 1
ATOM 1646 C C . ASP A 1 207 ? -4.087 16.980 2.013 1.00 92.56 207 ASP A C 1
ATOM 1648 O O . ASP A 1 207 ? -3.697 18.134 1.853 1.00 92.56 207 ASP A O 1
ATOM 1652 N N . ALA A 1 208 ? -3.261 15.930 2.006 1.00 90.19 208 ALA A N 1
ATOM 1653 C CA . ALA A 1 208 ? -1.818 16.041 1.817 1.00 90.19 208 ALA A CA 1
ATOM 1654 C C . ALA A 1 208 ? -1.443 16.549 0.415 1.00 90.19 208 ALA A C 1
ATOM 1656 O O . ALA A 1 208 ? -0.597 17.429 0.294 1.00 90.19 208 ALA A O 1
ATOM 1657 N N . LEU A 1 209 ? -2.111 16.070 -0.641 1.00 85.94 209 LEU A N 1
ATOM 1658 C CA . LEU A 1 209 ? -1.899 16.568 -2.007 1.00 85.94 209 LEU A CA 1
ATOM 1659 C C . LEU A 1 209 ? -2.219 18.059 -2.162 1.00 85.94 209 LEU A C 1
ATOM 1661 O O . LEU A 1 209 ? -1.614 18.737 -2.990 1.00 85.94 209 LEU A O 1
ATOM 1665 N N . ASN A 1 210 ? -3.195 18.558 -1.401 1.00 88.31 210 ASN A N 1
ATOM 1666 C CA . ASN A 1 210 ? -3.699 19.925 -1.525 1.00 88.31 210 ASN A CA 1
ATOM 1667 C C . ASN A 1 210 ? -3.232 20.861 -0.395 1.00 88.31 210 ASN A C 1
ATOM 1669 O O . ASN A 1 210 ? -3.639 22.022 -0.380 1.00 88.31 210 ASN A O 1
ATOM 1673 N N . GLY A 1 211 ? -2.428 20.377 0.556 1.00 87.56 211 GLY A N 1
ATOM 1674 C CA . GLY A 1 211 ? -1.973 21.154 1.713 1.00 87.56 211 GLY A CA 1
ATOM 1675 C C . GLY A 1 211 ? -3.100 21.603 2.656 1.00 87.56 211 GLY A C 1
ATOM 1676 O O . GLY A 1 211 ? -3.024 22.685 3.232 1.00 87.56 211 GLY A O 1
ATOM 1677 N N . ASN A 1 212 ? -4.166 20.810 2.803 1.00 92.25 212 ASN A N 1
ATOM 1678 C CA . ASN A 1 212 ? -5.347 21.141 3.612 1.00 92.25 212 ASN A CA 1
ATOM 1679 C C . ASN A 1 212 ? -5.417 20.313 4.901 1.00 92.25 212 ASN A C 1
ATOM 1681 O O . ASN A 1 212 ? -4.780 19.275 5.014 1.00 92.25 212 ASN A O 1
ATOM 1685 N N . ASN A 1 213 ? -6.222 20.743 5.882 1.00 92.31 213 ASN A N 1
ATOM 1686 C CA . ASN A 1 213 ? -6.508 19.971 7.103 1.00 92.31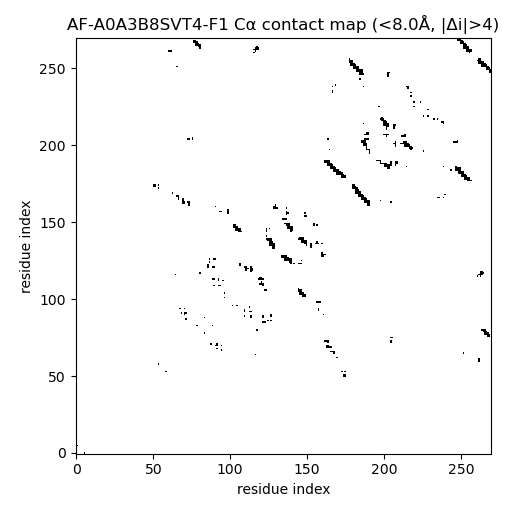 213 ASN A CA 1
ATOM 1687 C C . ASN A 1 213 ? -5.254 19.400 7.805 1.00 92.31 213 ASN A C 1
ATOM 1689 O O . ASN A 1 213 ? -5.250 18.241 8.232 1.00 92.31 213 ASN A O 1
ATOM 1693 N N . THR A 1 214 ? -4.198 20.211 7.910 1.00 93.75 214 THR A N 1
ATOM 1694 C CA . THR A 1 214 ? -2.944 19.844 8.578 1.00 93.75 214 THR A CA 1
ATOM 1695 C C . THR A 1 214 ? -3.205 19.406 10.017 1.00 93.75 214 THR A C 1
ATOM 1697 O O . THR A 1 214 ? -3.939 20.058 10.764 1.00 93.75 214 THR A O 1
ATOM 1700 N N . LEU A 1 215 ? -2.625 18.269 10.386 1.00 93.62 215 LEU A N 1
ATOM 1701 C CA . LEU A 1 215 ? -2.658 17.702 11.727 1.00 93.62 215 LEU A CA 1
ATOM 1702 C C . LEU A 1 215 ? -1.533 18.272 12.586 1.00 93.62 215 LEU A C 1
ATOM 1704 O O . LEU A 1 215 ? -1.783 18.696 13.711 1.00 93.62 215 LEU A O 1
ATOM 1708 N N . PHE A 1 216 ? -0.323 18.274 12.036 1.00 90.81 216 PHE A N 1
ATOM 1709 C CA . PHE A 1 216 ? 0.885 18.846 12.616 1.00 90.81 216 PHE A CA 1
ATOM 1710 C C . PHE A 1 216 ? 1.908 19.089 11.501 1.00 90.81 216 PHE A C 1
ATOM 1712 O O . PHE A 1 216 ? 1.791 18.529 10.407 1.00 90.81 216 PHE A O 1
ATOM 1719 N N . ASP A 1 217 ? 2.883 19.939 11.791 1.00 87.25 217 ASP A N 1
ATOM 1720 C CA . ASP A 1 217 ? 3.992 20.289 10.907 1.00 87.25 217 ASP A CA 1
ATOM 1721 C C . ASP A 1 217 ? 5.306 20.054 11.657 1.00 87.25 217 ASP A C 1
ATOM 1723 O O . ASP A 1 217 ? 5.345 20.097 12.890 1.00 87.25 217 ASP A O 1
ATOM 1727 N N . ILE A 1 218 ? 6.356 19.770 10.907 1.00 78.75 218 ILE A N 1
ATOM 1728 C CA . ILE A 1 218 ? 7.724 19.628 11.373 1.00 78.75 218 ILE A CA 1
ATOM 1729 C C . ILE A 1 218 ? 8.390 20.971 11.091 1.00 78.75 218 ILE A C 1
ATOM 1731 O O . ILE A 1 218 ? 8.791 21.258 9.961 1.00 78.75 218 ILE A O 1
ATOM 1735 N N . GLU A 1 219 ? 8.460 21.824 12.116 1.00 69.06 219 GLU A N 1
ATOM 1736 C CA . GLU A 1 219 ? 9.183 23.091 12.018 1.00 69.06 219 GLU A CA 1
ATOM 1737 C C . GLU A 1 219 ? 10.683 22.793 11.952 1.00 69.06 219 GLU A C 1
ATOM 1739 O O . GLU A 1 219 ? 11.271 22.302 12.918 1.00 69.06 219 GLU A O 1
ATOM 1744 N N . LEU A 1 220 ? 11.289 23.088 10.805 1.00 65.75 220 LEU A N 1
ATOM 1745 C CA . LEU A 1 220 ? 12.734 23.040 10.609 1.00 65.75 220 LEU A CA 1
ATOM 1746 C C . LEU A 1 220 ? 13.333 24.380 11.058 1.00 65.75 220 LEU A C 1
ATOM 1748 O O . LEU A 1 220 ? 12.857 25.431 10.618 1.00 65.75 220 LEU A O 1
ATOM 1752 N N . ASP A 1 221 ? 14.371 24.367 11.902 1.00 62.19 221 ASP A N 1
ATOM 1753 C CA . ASP A 1 221 ? 15.184 25.572 12.118 1.00 62.19 221 ASP A CA 1
ATOM 1754 C C . ASP A 1 221 ? 15.838 25.953 10.780 1.00 62.19 221 ASP A C 1
ATOM 1756 O O . ASP A 1 221 ? 16.330 25.100 10.041 1.00 62.19 221 ASP A O 1
ATOM 1760 N N . GLU A 1 222 ? 15.862 27.248 10.467 1.00 56.72 222 GLU A N 1
ATOM 1761 C CA . GLU A 1 222 ? 16.452 27.811 9.247 1.00 56.72 222 GLU A CA 1
ATOM 1762 C C . GLU A 1 222 ? 17.933 27.415 9.057 1.00 56.72 222 GLU A C 1
ATOM 1764 O O . GLU A 1 222 ? 18.471 27.548 7.955 1.00 56.72 222 GLU A O 1
ATOM 1769 N N . ASN A 1 223 ? 18.591 26.950 10.128 1.00 57.56 223 ASN A N 1
ATOM 1770 C CA . ASN A 1 223 ? 19.998 26.555 10.158 1.00 57.56 223 ASN A CA 1
ATOM 1771 C C . ASN A 1 223 ? 20.244 25.055 10.412 1.00 57.56 223 ASN A C 1
ATOM 1773 O O . ASN A 1 223 ? 21.411 24.665 10.472 1.00 57.56 223 ASN A O 1
ATOM 1777 N N . GLU A 1 224 ? 19.206 24.232 10.588 1.00 59.78 224 GLU A N 1
ATOM 1778 C CA . GLU A 1 224 ? 19.364 22.779 10.745 1.00 59.78 224 GLU A CA 1
ATOM 1779 C C . GLU A 1 224 ? 19.406 22.087 9.378 1.00 59.78 224 GLU A C 1
ATOM 1781 O O . GLU A 1 224 ? 18.623 22.387 8.471 1.00 59.78 224 GLU A O 1
ATOM 1786 N N . GLU A 1 225 ? 20.334 21.141 9.211 1.00 60.19 225 GLU A N 1
ATOM 1787 C CA . GLU A 1 225 ? 20.296 20.245 8.058 1.00 60.19 225 GLU A CA 1
ATOM 1788 C C . GLU A 1 225 ? 19.052 19.346 8.176 1.00 60.19 225 GLU A C 1
ATOM 1790 O O . GLU A 1 225 ? 18.770 18.794 9.239 1.00 60.19 225 GLU A O 1
ATOM 1795 N N . LEU A 1 226 ? 18.286 19.195 7.086 1.00 56.53 226 LEU A N 1
ATOM 1796 C CA . LEU A 1 226 ? 17.005 18.469 7.096 1.00 56.53 226 LEU A CA 1
ATOM 1797 C C . LEU A 1 226 ? 17.111 17.023 7.611 1.00 56.53 226 LEU A C 1
ATOM 1799 O O . LEU A 1 226 ? 16.148 16.511 8.181 1.00 56.53 226 LEU A O 1
ATOM 1803 N N . ASP A 1 227 ? 18.262 16.376 7.418 1.00 56.44 227 ASP A N 1
ATOM 1804 C CA . ASP A 1 227 ? 18.523 15.022 7.915 1.00 56.44 227 ASP A CA 1
ATOM 1805 C C . ASP A 1 227 ? 18.635 14.984 9.451 1.00 56.44 227 ASP A C 1
ATOM 1807 O O . ASP A 1 227 ? 18.162 14.034 10.074 1.00 56.44 227 ASP A O 1
ATOM 1811 N N . GLU A 1 228 ? 19.186 16.031 10.078 1.00 55.44 228 GLU A N 1
ATOM 1812 C CA . GLU A 1 228 ? 19.287 16.135 11.540 1.00 55.44 228 GLU A CA 1
ATOM 1813 C C . GLU A 1 228 ? 17.908 16.389 12.158 1.00 55.44 228 GLU A C 1
ATOM 1815 O O . GLU A 1 228 ? 17.519 15.708 13.107 1.00 55.44 228 GLU A O 1
ATOM 1820 N N . ALA A 1 229 ? 17.109 17.284 11.571 1.00 55.97 229 ALA A N 1
ATOM 1821 C CA . ALA A 1 229 ? 15.756 17.563 12.050 1.00 55.97 229 ALA A CA 1
ATOM 1822 C C . ALA A 1 229 ? 14.855 16.311 12.060 1.00 55.97 229 ALA A C 1
ATOM 1824 O O . ALA A 1 229 ? 14.014 16.162 12.945 1.00 55.97 229 ALA A O 1
ATOM 1825 N N . TYR A 1 230 ? 15.057 15.366 11.136 1.00 55.12 230 TYR A N 1
ATOM 1826 C CA . TYR A 1 230 ? 14.326 14.096 11.105 1.00 55.12 230 TYR A CA 1
ATOM 1827 C C . TYR A 1 230 ? 14.716 13.105 12.208 1.00 55.12 230 TYR A C 1
ATOM 1829 O O . TYR A 1 230 ? 13.859 12.348 12.661 1.00 55.12 230 TYR A O 1
ATOM 1837 N N . GLU A 1 231 ? 15.975 13.094 12.657 1.00 53.72 231 GLU A N 1
ATOM 1838 C CA . GLU A 1 231 ? 16.379 12.289 13.820 1.00 53.72 231 GLU A CA 1
ATOM 1839 C C . GLU A 1 231 ? 15.785 12.837 15.128 1.00 53.72 231 GLU A C 1
ATOM 1841 O O . GLU A 1 231 ? 15.527 12.065 16.055 1.00 53.72 231 GLU A O 1
ATOM 1846 N N . TYR A 1 232 ? 15.527 14.149 15.202 1.00 53.34 232 TYR A N 1
ATOM 1847 C CA . TYR A 1 232 ? 14.947 14.800 16.383 1.00 53.34 232 TYR A CA 1
ATOM 1848 C C . TYR A 1 232 ? 13.418 14.847 16.381 1.00 53.34 232 TYR A C 1
ATOM 1850 O O . TYR A 1 232 ? 12.797 14.780 17.448 1.00 53.34 232 TYR A O 1
ATOM 1858 N N . TYR A 1 233 ? 12.789 14.941 15.211 1.00 65.19 233 TYR A N 1
ATOM 1859 C CA . TYR A 1 233 ? 11.341 14.898 15.111 1.00 65.19 233 TYR A CA 1
ATOM 1860 C C . TYR A 1 233 ? 10.856 13.455 15.155 1.00 65.19 233 TYR A C 1
ATOM 1862 O O . TYR A 1 233 ? 11.102 12.648 14.266 1.00 65.19 233 TYR A O 1
ATOM 1870 N N . HIS A 1 234 ? 10.101 13.136 16.201 1.00 72.44 234 HIS A N 1
ATOM 1871 C CA . HIS A 1 234 ? 9.372 11.881 16.324 1.00 72.44 234 HIS A CA 1
ATOM 1872 C C . HIS A 1 234 ? 7.916 12.106 15.882 1.00 72.44 234 HIS A C 1
ATOM 1874 O O . HIS A 1 234 ? 7.042 12.246 16.745 1.00 72.44 234 HIS A O 1
ATOM 1880 N N . PRO A 1 235 ? 7.598 12.154 14.570 1.00 80.62 235 PRO A N 1
ATOM 1881 C CA . PRO A 1 235 ? 6.248 12.469 14.103 1.00 80.62 235 PRO A CA 1
ATOM 1882 C C . PRO A 1 235 ? 5.223 11.416 14.548 1.00 80.62 235 PRO A C 1
ATOM 1884 O O . PRO A 1 235 ? 4.038 11.706 14.677 1.00 80.62 235 PRO A O 1
ATOM 1887 N N . GLU A 1 236 ? 5.673 10.201 14.865 1.00 84.94 236 GLU A N 1
ATOM 1888 C CA . GLU A 1 236 ? 4.862 9.166 15.506 1.00 84.94 236 GLU A CA 1
ATOM 1889 C C . GLU A 1 236 ? 4.380 9.589 16.902 1.00 84.94 236 GLU A C 1
ATOM 1891 O O . GLU A 1 236 ? 3.230 9.330 17.260 1.00 84.94 236 GLU A O 1
ATOM 1896 N N . THR A 1 237 ? 5.225 10.267 17.685 1.00 85.50 237 THR A N 1
ATOM 1897 C CA . THR A 1 237 ? 4.886 10.784 19.020 1.00 85.50 237 THR A CA 1
ATOM 1898 C C . THR A 1 237 ? 3.848 11.894 18.923 1.00 85.50 237 THR A C 1
ATOM 1900 O O . THR A 1 237 ? 2.822 11.824 19.603 1.00 85.50 237 THR A O 1
ATOM 1903 N N . GLU A 1 238 ? 4.075 12.866 18.036 1.00 87.19 238 GLU A N 1
ATOM 1904 C CA . GLU A 1 238 ? 3.125 13.952 17.762 1.00 87.19 238 GLU A CA 1
ATOM 1905 C C . GLU A 1 238 ? 1.793 13.404 17.255 1.00 87.19 238 GLU A C 1
ATOM 1907 O O . GLU A 1 238 ? 0.720 13.762 17.742 1.00 87.19 238 GLU A O 1
ATOM 1912 N N . PHE A 1 239 ? 1.842 12.436 16.339 1.00 91.00 239 PHE A N 1
ATOM 1913 C CA . PHE A 1 239 ? 0.643 11.759 15.886 1.00 91.00 239 PHE A CA 1
ATOM 1914 C C . PHE A 1 239 ? -0.084 11.106 17.065 1.00 91.00 239 PHE A C 1
ATOM 1916 O O . PHE A 1 239 ? -1.288 11.322 17.220 1.00 91.00 239 PHE A O 1
ATOM 1923 N N . ASN A 1 240 ? 0.618 10.346 17.915 1.00 88.75 240 ASN A N 1
ATOM 1924 C CA . ASN A 1 240 ? 0.049 9.536 18.999 1.00 88.75 240 ASN A CA 1
ATOM 1925 C C . ASN A 1 240 ? -0.757 10.308 20.052 1.00 88.75 240 ASN A C 1
ATOM 1927 O O . ASN A 1 240 ? -1.653 9.719 20.662 1.00 88.75 240 ASN A O 1
ATOM 1931 N N . ILE A 1 241 ? -0.526 11.612 20.213 1.00 90.88 241 ILE A N 1
ATOM 1932 C CA . ILE A 1 241 ? -1.312 12.464 21.118 1.00 90.88 241 ILE A CA 1
ATOM 1933 C C . ILE A 1 241 ? -2.574 13.060 20.471 1.00 90.88 241 ILE A C 1
ATOM 1935 O O . ILE A 1 241 ? -3.452 13.563 21.177 1.00 90.88 241 ILE A O 1
ATOM 1939 N N . ILE A 1 242 ? -2.718 12.976 19.145 1.00 92.00 242 ILE A N 1
ATOM 1940 C CA . ILE A 1 242 ? -3.909 13.458 18.437 1.00 92.00 242 ILE A CA 1
ATOM 1941 C C . ILE A 1 242 ? -5.107 12.561 18.752 1.00 92.00 242 ILE A C 1
ATOM 1943 O O . ILE A 1 242 ? -5.048 11.333 18.622 1.00 92.00 242 ILE A O 1
ATOM 1947 N N . SER A 1 243 ? -6.224 13.200 19.119 1.00 91.38 243 SER A N 1
ATOM 1948 C CA . SER A 1 243 ? -7.498 12.524 19.378 1.00 91.38 243 SER A CA 1
ATOM 1949 C C . SER A 1 243 ? -8.001 11.762 18.149 1.00 91.38 243 SER A C 1
ATOM 1951 O O . SER A 1 243 ? -8.072 12.309 17.047 1.00 91.38 243 SER A O 1
ATOM 1953 N N . ASN A 1 244 ? -8.447 10.522 18.363 1.00 88.75 244 ASN A N 1
ATOM 1954 C CA . ASN A 1 244 ? -9.002 9.655 17.321 1.00 88.75 244 ASN A CA 1
ATOM 1955 C C . ASN A 1 244 ? -10.211 10.261 16.589 1.00 88.75 244 ASN A C 1
ATOM 1957 O O . ASN A 1 244 ? -10.442 9.910 15.431 1.00 88.75 244 ASN A O 1
ATOM 1961 N N . ASP A 1 245 ? -10.965 11.153 17.239 1.00 89.19 245 ASP A N 1
ATOM 1962 C CA . ASP A 1 245 ? -12.134 11.825 16.651 1.00 89.19 245 ASP A CA 1
ATOM 1963 C C . ASP A 1 245 ? -11.744 12.844 15.570 1.00 89.19 245 ASP A C 1
ATOM 1965 O O . ASP A 1 245 ? -12.563 13.208 14.729 1.00 89.19 245 ASP A O 1
ATOM 1969 N N . ASN A 1 246 ? -10.479 13.276 15.553 1.00 87.69 246 ASN A N 1
ATOM 1970 C CA . ASN A 1 246 ? -9.949 14.190 14.543 1.00 87.69 246 ASN A CA 1
ATOM 1971 C C . ASN A 1 246 ? -9.391 13.470 13.308 1.00 87.69 246 ASN A C 1
ATOM 1973 O O . ASN A 1 246 ? -8.954 14.148 12.376 1.00 87.69 246 ASN A O 1
ATOM 1977 N N . LEU A 1 247 ? -9.380 12.135 13.307 1.00 92.50 247 LEU A N 1
ATOM 1978 C CA . LEU A 1 247 ? -8.698 11.307 12.315 1.00 92.50 247 LEU A CA 1
ATOM 1979 C C . LEU A 1 247 ? -9.686 10.414 11.566 1.00 92.50 247 LEU A C 1
ATOM 1981 O O . LEU A 1 247 ? -10.587 9.827 12.171 1.00 92.50 247 LEU A O 1
ATOM 1985 N N . ASN A 1 248 ? -9.460 10.225 10.268 1.00 92.81 248 ASN A N 1
ATOM 1986 C CA . ASN A 1 248 ? -10.238 9.281 9.468 1.00 92.81 248 ASN A CA 1
ATOM 1987 C C . ASN A 1 248 ? -9.912 7.837 9.870 1.00 92.81 248 ASN A C 1
ATOM 1989 O O . ASN A 1 248 ? -8.793 7.527 10.290 1.00 92.81 248 ASN A O 1
ATOM 1993 N N . THR A 1 249 ? -10.910 6.955 9.778 1.00 94.62 249 THR A N 1
ATOM 1994 C CA . THR A 1 249 ? -10.730 5.526 10.062 1.00 94.62 249 THR A CA 1
ATOM 1995 C C . THR A 1 249 ? -10.558 4.757 8.767 1.00 94.62 249 THR A C 1
ATOM 1997 O O . THR A 1 249 ? -11.434 4.750 7.904 1.00 94.62 249 THR A O 1
ATOM 2000 N N . TYR A 1 250 ? -9.464 4.020 8.712 1.00 96.25 250 TYR A N 1
ATOM 2001 C CA . TYR A 1 250 ? -9.091 3.135 7.630 1.00 96.25 250 TYR A CA 1
ATOM 2002 C C . TYR A 1 250 ? -9.257 1.695 8.093 1.00 96.25 250 TYR A C 1
ATOM 2004 O O . TYR A 1 250 ? -8.968 1.366 9.242 1.00 96.25 250 TYR A O 1
ATOM 2012 N N . THR A 1 251 ? -9.763 0.835 7.223 1.00 97.12 251 THR A N 1
ATOM 2013 C CA . THR A 1 251 ? -10.039 -0.563 7.543 1.00 97.12 251 THR A CA 1
ATOM 2014 C C . THR A 1 251 ? -9.321 -1.459 6.558 1.00 97.12 251 THR A C 1
ATOM 2016 O O . THR A 1 251 ? -9.661 -1.482 5.375 1.00 97.12 251 THR A O 1
ATOM 2019 N N . TYR A 1 252 ? -8.379 -2.239 7.073 1.00 97.75 252 TYR A N 1
ATOM 2020 C CA . TYR A 1 252 ? -7.752 -3.332 6.349 1.00 97.75 252 TYR A CA 1
ATOM 2021 C C . TYR A 1 252 ? -8.433 -4.645 6.692 1.00 97.75 252 TYR A C 1
ATOM 2023 O O . TYR A 1 252 ? -8.824 -4.882 7.834 1.00 97.75 252 TYR A O 1
ATOM 2031 N N . THR A 1 253 ? -8.563 -5.518 5.705 1.00 97.69 253 THR A N 1
ATOM 2032 C CA . THR A 1 253 ? -8.976 -6.903 5.906 1.00 97.69 253 THR A CA 1
ATOM 2033 C C . THR A 1 253 ? -7.901 -7.830 5.372 1.00 97.69 253 THR A C 1
ATOM 2035 O O . THR A 1 253 ? -7.441 -7.647 4.243 1.00 97.69 253 THR A O 1
ATOM 2038 N N . PHE A 1 254 ? -7.545 -8.824 6.178 1.00 97.81 254 PHE A N 1
ATOM 2039 C CA . PHE A 1 254 ? -6.599 -9.876 5.839 1.00 97.81 254 PHE A CA 1
ATOM 2040 C C . PHE A 1 254 ? -7.214 -11.256 6.076 1.00 97.81 254 PHE A C 1
ATOM 2042 O O . PHE A 1 254 ? -8.045 -11.432 6.970 1.00 97.81 254 PHE A O 1
ATOM 2049 N N . GLU A 1 255 ? -6.746 -12.242 5.323 1.00 96.25 255 GLU A N 1
ATOM 2050 C CA . GLU A 1 255 ? -6.996 -13.662 5.555 1.00 96.25 255 GLU A CA 1
ATOM 2051 C C . GLU A 1 255 ? -5.690 -14.355 5.941 1.00 96.25 255 GLU A C 1
ATOM 2053 O O . GLU A 1 255 ? -4.678 -14.209 5.260 1.00 96.25 255 GLU A O 1
ATOM 2058 N N . LYS A 1 256 ? -5.694 -15.106 7.044 1.00 95.12 256 LYS A N 1
ATOM 2059 C CA . LYS A 1 256 ? -4.537 -15.889 7.484 1.00 95.12 256 LYS A CA 1
ATOM 2060 C C . LYS A 1 256 ? -4.552 -17.251 6.795 1.00 95.12 256 LYS A C 1
ATOM 2062 O O . LYS A 1 256 ? -5.536 -17.983 6.907 1.00 95.12 256 LYS A O 1
ATOM 2067 N N . ASN A 1 257 ? -3.486 -17.568 6.065 1.00 92.12 257 ASN A N 1
ATOM 2068 C CA . ASN A 1 257 ? -3.346 -18.838 5.355 1.00 92.12 257 ASN A CA 1
ATOM 2069 C C . ASN A 1 257 ? -2.829 -19.964 6.279 1.00 92.12 257 ASN A C 1
ATOM 2071 O O . ASN A 1 257 ? -2.466 -19.729 7.434 1.00 92.12 257 ASN A O 1
ATOM 2075 N N . ASP A 1 258 ? -2.752 -21.190 5.752 1.00 91.44 258 ASP A N 1
ATOM 2076 C CA . ASP A 1 258 ? -2.276 -22.374 6.491 1.00 91.44 258 ASP A CA 1
ATOM 2077 C C . ASP A 1 258 ? -0.802 -22.273 6.937 1.00 91.44 258 ASP A C 1
ATOM 2079 O O . ASP A 1 258 ? -0.381 -22.970 7.861 1.00 91.44 258 ASP A O 1
ATOM 2083 N N . ASN A 1 259 ? -0.023 -21.377 6.322 1.00 90.12 259 ASN A N 1
ATOM 2084 C CA . ASN A 1 259 ? 1.364 -21.082 6.692 1.00 90.12 259 ASN A CA 1
ATOM 2085 C C . ASN A 1 259 ? 1.470 -19.989 7.773 1.00 90.12 259 ASN A C 1
ATOM 2087 O O . ASN A 1 259 ? 2.569 -19.524 8.062 1.00 90.12 259 ASN A O 1
ATOM 2091 N N . ASN A 1 260 ? 0.349 -19.587 8.385 1.00 89.06 260 ASN A N 1
ATOM 2092 C CA . ASN A 1 260 ? 0.241 -18.481 9.341 1.00 89.06 260 ASN A CA 1
ATOM 2093 C C . ASN A 1 260 ? 0.593 -17.095 8.778 1.00 89.06 260 ASN A C 1
ATOM 2095 O O . ASN A 1 260 ? 0.839 -16.174 9.555 1.00 89.06 260 ASN A O 1
ATOM 2099 N N . GLU A 1 261 ? 0.564 -16.913 7.461 1.00 92.56 261 GLU A N 1
ATOM 2100 C CA . GLU A 1 261 ? 0.816 -15.621 6.828 1.00 92.56 261 GLU A CA 1
ATOM 2101 C C . GLU A 1 261 ? -0.496 -14.882 6.560 1.00 92.56 261 GLU A C 1
ATOM 2103 O O . GLU A 1 261 ? -1.492 -15.474 6.141 1.00 92.56 261 GLU A O 1
ATOM 2108 N N . PHE A 1 262 ? -0.488 -13.565 6.755 1.00 96.31 262 PHE A N 1
ATOM 2109 C CA . PHE A 1 262 ? -1.626 -12.703 6.443 1.00 96.31 262 PHE A CA 1
ATOM 2110 C C . PHE A 1 262 ? -1.617 -12.260 4.978 1.00 96.31 262 PHE A C 1
ATOM 2112 O O . PHE A 1 262 ? -0.700 -11.572 4.531 1.00 96.31 262 PHE A O 1
ATOM 2119 N N . ILE A 1 263 ? -2.666 -12.590 4.239 1.00 97.00 263 ILE A N 1
ATOM 2120 C CA . ILE A 1 263 ? -2.876 -12.174 2.854 1.00 97.00 263 ILE A CA 1
ATOM 2121 C C . ILE A 1 263 ? -3.888 -11.034 2.828 1.00 97.00 263 ILE A C 1
ATOM 2123 O O . ILE A 1 263 ? -4.957 -11.133 3.423 1.00 97.00 263 ILE A O 1
ATOM 2127 N N . PHE A 1 264 ? -3.551 -9.933 2.164 1.00 97.44 264 PHE A N 1
ATOM 2128 C CA . PHE A 1 264 ? -4.433 -8.781 2.023 1.00 97.44 264 PHE A CA 1
ATOM 2129 C C . PHE A 1 264 ? -5.669 -9.132 1.189 1.00 97.44 264 PHE A C 1
ATOM 2131 O O . PHE A 1 264 ? -5.565 -9.703 0.104 1.00 97.44 264 PHE A O 1
ATOM 2138 N N . SER A 1 265 ? -6.841 -8.734 1.681 1.00 97.06 265 SER A N 1
ATOM 2139 C CA . SER A 1 265 ? -8.125 -8.953 1.012 1.00 97.06 265 SER A CA 1
ATOM 2140 C C . SER A 1 265 ? -8.739 -7.644 0.530 1.00 97.06 265 SER A C 1
ATOM 2142 O O . SER A 1 265 ? -9.163 -7.550 -0.624 1.00 97.06 265 SER A O 1
ATOM 2144 N N . SER A 1 266 ? -8.815 -6.634 1.401 1.00 97.38 266 SER A N 1
ATOM 2145 C CA . SER A 1 266 ? -9.443 -5.356 1.064 1.00 97.38 266 SER A CA 1
ATOM 2146 C C . SER A 1 266 ? -9.018 -4.205 1.959 1.00 97.38 266 SER A C 1
ATOM 2148 O O . SER A 1 266 ? -8.657 -4.393 3.121 1.00 97.38 266 SER A O 1
ATOM 2150 N N . TYR A 1 267 ? -9.172 -3.008 1.413 1.00 96.69 267 TYR A N 1
ATOM 2151 C CA . TYR A 1 267 ? -8.926 -1.732 2.051 1.00 96.69 267 TYR A CA 1
ATOM 2152 C C . TYR A 1 267 ? -10.136 -0.817 1.842 1.00 96.69 267 TYR A C 1
ATOM 2154 O O . TYR A 1 267 ? -10.648 -0.681 0.726 1.00 96.69 267 TYR A O 1
ATOM 2162 N N . THR A 1 268 ? -10.616 -0.211 2.929 1.00 96.38 268 THR A N 1
ATOM 2163 C CA . THR A 1 268 ? -11.735 0.735 2.881 1.00 96.38 268 THR A CA 1
ATOM 2164 C C . THR A 1 268 ? -11.544 1.901 3.841 1.00 96.38 268 THR A C 1
ATOM 2166 O O . THR A 1 268 ? -10.963 1.731 4.912 1.00 96.38 268 THR A O 1
ATOM 2169 N N . PHE A 1 269 ? -12.095 3.061 3.504 1.00 92.06 269 PHE A N 1
ATOM 2170 C CA . PHE A 1 269 ? -12.144 4.230 4.377 1.00 92.06 269 PHE A CA 1
ATOM 2171 C C . PHE A 1 269 ? -13.473 4.979 4.259 1.00 92.06 269 PHE A C 1
ATOM 2173 O O . PHE A 1 269 ? -14.251 4.767 3.321 1.00 92.06 269 PHE A O 1
ATOM 2180 N N . LYS A 1 270 ? -13.758 5.792 5.280 1.00 77.75 270 LYS A N 1
ATOM 2181 C CA . LYS A 1 270 ? -14.957 6.625 5.415 1.00 77.75 270 LYS A CA 1
ATOM 2182 C C . LYS A 1 270 ? -14.598 7.988 5.977 1.00 77.75 270 LYS A C 1
ATOM 2184 O O . LYS A 1 270 ? -13.703 8.023 6.853 1.00 77.75 270 LYS A O 1
#